Protein AF-A0A9P9KF34-F1 (afdb_monomer_lite)

pLDDT: mean 87.46, std 11.43, range [35.03, 97.81]

Secondary structure (DSSP, 8-state):
---------S---GGG-----SS-EEEEEETTEEEEE-TTTHHHHHHHHTTTHHHHHHHHGGG-S---SSPPEEE-SS-B--TTEEE--GGG--SSSTTTHHHHHHHHTTTTTTTEEESSGGGTHHHH--HHHHHHHHHH-HHHHHHHHHHHHHHTTTEEE-HHHHHHHHHHHHTT-HHHHHHHHTS-HHHHHH--SPPPPP----HHHHHHHHHHHHHHTTTT-SS----GGGGTT--HHHHHHHHHHHHSSSSPPPHHHHHHHHHHS-TTT---HHHHHHHHHHHHHTT-STTHHHHHHHHHH---HHHHHHHHHHHHHH-HHHHHHHHHHHTTTS-HHHHHHHHHHHHTT-

Foldseek 3Di:
DDDDDDDDPFDFDPVLDDDDDDQWDWDAQDVQEIEIDHPVCRVLVSLLRNVCVVVLVVVCVVLAPDDPPGDAYEYDDDADLRPNYGYHDPLCSQSPNLSCVSVSLSVNCVQQPGFENAPDPLQCCSNVPDPVLVVLCVQLDVVLSSVLRNVVSVVQGSHYDHPVRVLVSQCVSCVVPPSSNVVSVPDPSCCVSPNDDDDDDDDDDDPLLVLLLVVLVCQVCVVPDPPDDDALVSCPPPRPVSLLSNLVNQVPDPDQRALVSLVVCCVRNVLLPGSNLSSVLSSLLSNLSNLNPVSLVVLLVSCQPDQDCVRNVSSLLSCLVRPVPSSVVSLVVCVVVHDPVSNVVSVVSNVVSD

Radius of gyration: 23.24 Å; chains: 1; bounding box: 50×64×64 Å

Sequence (354 aa):
MTVYRFKQDIPISNYLFAVASGNLARARIAEGSYVYSTPKDIDACVAEFQPDIQAIIDTAEPMTSVQPGRSPEVISSRRNENPVFNFYSAIVVSGDRENISVVAHELAHTFSENLVTNASWVHFWLNEGYTFLCYLERPLEKDKWLRFVPFYFKKFSQSSVDSEGFEETVFEFFAQDAKATATLDSVDWNSWYHKPGLPPKPSFKSASYEECIELAAKWMNTESSSDFTPRAHDVEGWTAGQVITFLDKLSDASKSIPSKYSKMLGSIYGLARTKNFEILSRYLRLSMRSKDKDILPDVEVFLGQTGRMKFVRPLFEEPLALNQTFAHKTFLKYRNSCHLTCVRLIKGVMDKNK

Structure (mmCIF, N/CA/C/O backbone):
data_AF-A0A9P9KF34-F1
#
_entry.id   AF-A0A9P9KF34-F1
#
loop_
_atom_site.group_PDB
_atom_site.id
_atom_site.type_symbol
_atom_site.label_atom_id
_atom_site.label_alt_id
_atom_site.label_comp_id
_atom_site.label_asym_id
_atom_site.label_entity_id
_atom_site.label_seq_id
_atom_site.pdbx_PDB_ins_code
_atom_site.Cartn_x
_atom_site.Cartn_y
_atom_site.Cartn_z
_atom_site.occupancy
_atom_site.B_iso_or_equiv
_atom_site.auth_seq_id
_atom_site.auth_comp_id
_atom_site.auth_asym_id
_atom_site.auth_atom_id
_atom_site.pdbx_PDB_model_num
ATOM 1 N N . MET A 1 1 ? 7.585 -38.925 8.379 1.00 76.94 1 MET A N 1
ATOM 2 C CA . MET A 1 1 ? 8.112 -37.556 8.205 1.00 76.94 1 MET A CA 1
ATOM 3 C C . MET A 1 1 ? 7.873 -37.166 6.759 1.00 76.94 1 MET A C 1
ATOM 5 O O . MET A 1 1 ? 8.403 -37.830 5.878 1.00 76.94 1 MET A O 1
ATOM 9 N N . THR A 1 2 ? 7.004 -36.192 6.505 1.00 90.31 2 THR A N 1
ATOM 10 C CA . THR A 1 2 ? 6.731 -35.722 5.139 1.00 90.31 2 THR A CA 1
ATOM 11 C C . THR A 1 2 ? 7.851 -34.777 4.718 1.00 90.31 2 THR A C 1
ATOM 13 O O . THR A 1 2 ? 8.193 -33.868 5.471 1.00 90.31 2 THR A O 1
ATOM 16 N N . VAL A 1 3 ? 8.444 -35.006 3.548 1.00 94.56 3 VAL A N 1
ATOM 17 C CA . VAL A 1 3 ? 9.521 -34.171 3.000 1.00 94.56 3 VAL A CA 1
ATOM 18 C C . VAL A 1 3 ? 8.965 -33.386 1.819 1.00 94.56 3 VAL A C 1
ATOM 20 O O . VAL A 1 3 ? 8.515 -33.986 0.846 1.00 94.56 3 VAL A O 1
ATOM 23 N N . TYR A 1 4 ? 9.023 -32.058 1.898 1.00 92.62 4 TYR A N 1
ATOM 24 C CA . TYR A 1 4 ? 8.661 -31.156 0.805 1.00 92.62 4 TYR A CA 1
ATOM 25 C C . TYR A 1 4 ? 9.932 -30.672 0.104 1.00 92.62 4 TYR A C 1
ATOM 27 O O . TYR A 1 4 ? 10.917 -30.340 0.764 1.00 92.62 4 TYR A O 1
ATOM 35 N N . ARG A 1 5 ? 9.930 -30.669 -1.231 1.00 93.56 5 ARG A N 1
ATOM 36 C CA . ARG A 1 5 ? 11.067 -30.248 -2.060 1.00 93.56 5 ARG A CA 1
ATOM 37 C C . ARG A 1 5 ? 10.622 -29.104 -2.959 1.00 93.56 5 ARG A C 1
ATOM 39 O O . ARG A 1 5 ? 9.600 -29.220 -3.625 1.00 93.56 5 ARG A O 1
ATOM 46 N N . PHE A 1 6 ? 11.413 -28.040 -2.988 1.00 90.88 6 PHE A N 1
ATOM 47 C CA . PHE A 1 6 ? 11.161 -26.848 -3.791 1.00 90.88 6 PHE A CA 1
ATOM 48 C C . PHE A 1 6 ? 12.376 -26.564 -4.668 1.00 90.88 6 PHE A C 1
ATOM 50 O O . PHE A 1 6 ? 13.505 -26.892 -4.298 1.00 90.88 6 PHE A O 1
ATOM 57 N N . LYS A 1 7 ? 12.133 -25.964 -5.831 1.00 87.94 7 LYS A N 1
ATOM 58 C CA . LYS A 1 7 ? 13.159 -25.493 -6.758 1.00 87.94 7 LYS A CA 1
ATOM 59 C C . LYS A 1 7 ? 12.717 -24.130 -7.280 1.00 87.94 7 LYS A C 1
ATOM 61 O O . LYS A 1 7 ? 11.576 -23.999 -7.713 1.00 87.94 7 LYS A O 1
ATOM 66 N N . GLN A 1 8 ? 13.607 -23.150 -7.202 1.00 86.00 8 GLN A N 1
ATOM 67 C CA . GLN A 1 8 ? 13.449 -21.842 -7.826 1.00 86.00 8 GLN A CA 1
ATOM 68 C C . GLN A 1 8 ? 14.437 -21.788 -8.994 1.00 86.00 8 GLN A C 1
ATOM 70 O O . GLN A 1 8 ? 15.643 -21.880 -8.776 1.00 86.00 8 GLN A O 1
ATOM 75 N N . ASP A 1 9 ? 13.911 -21.751 -10.217 1.00 84.75 9 ASP A N 1
ATOM 76 C CA . ASP A 1 9 ? 14.702 -21.776 -11.453 1.00 84.75 9 ASP A CA 1
ATOM 77 C C . ASP A 1 9 ? 15.132 -20.371 -11.897 1.00 84.75 9 ASP A C 1
ATOM 79 O O . ASP A 1 9 ? 16.157 -20.229 -12.561 1.00 84.75 9 ASP A O 1
ATOM 83 N N . ILE A 1 10 ? 14.369 -19.339 -11.521 1.00 83.19 10 ILE A N 1
ATOM 84 C CA . ILE A 1 10 ? 14.701 -17.941 -11.803 1.00 83.19 10 ILE A CA 1
ATOM 85 C C . ILE A 1 10 ? 15.673 -17.454 -10.716 1.00 83.19 10 ILE A C 1
ATOM 87 O O . ILE A 1 10 ? 15.385 -17.648 -9.534 1.00 83.19 10 ILE A O 1
ATOM 91 N N . PRO A 1 11 ? 16.817 -16.836 -11.062 1.00 87.75 11 PRO A N 1
ATOM 92 C CA . PRO A 1 11 ? 17.719 -16.247 -10.078 1.00 87.75 11 PRO A CA 1
ATOM 93 C C . PRO A 1 11 ? 16.997 -15.212 -9.211 1.00 87.75 11 PRO A C 1
ATOM 95 O O . PRO A 1 11 ? 16.277 -14.365 -9.730 1.00 87.75 11 PRO A O 1
ATOM 98 N N . ILE A 1 12 ? 17.196 -15.279 -7.894 1.00 89.44 12 ILE A N 1
ATOM 99 C CA . ILE A 1 12 ? 16.590 -14.356 -6.929 1.00 89.44 12 ILE A CA 1
ATOM 100 C C . ILE A 1 12 ? 17.646 -13.849 -5.952 1.00 89.44 12 ILE A C 1
ATOM 102 O O . ILE A 1 12 ? 18.593 -14.564 -5.608 1.00 89.44 12 ILE A O 1
ATOM 106 N N . SER A 1 13 ? 17.452 -12.632 -5.456 1.00 89.75 13 SER A N 1
ATOM 107 C CA . SER A 1 13 ? 18.236 -12.106 -4.342 1.00 89.75 13 SER A CA 1
ATOM 108 C C . SER A 1 13 ? 17.937 -12.874 -3.049 1.00 89.75 13 SER A C 1
ATOM 110 O O . SER A 1 13 ? 16.821 -13.333 -2.813 1.00 89.75 13 SER A O 1
ATOM 112 N N . ASN A 1 14 ? 18.934 -13.023 -2.174 1.00 91.38 14 ASN A N 1
ATOM 113 C CA . ASN A 1 14 ? 18.824 -13.858 -0.970 1.00 91.38 14 ASN A CA 1
ATOM 114 C C . ASN A 1 14 ? 17.749 -13.390 0.029 1.00 91.38 14 ASN A C 1
ATOM 116 O O . ASN A 1 14 ? 17.209 -14.216 0.762 1.00 91.38 14 ASN A O 1
ATOM 120 N N . TYR A 1 15 ? 17.428 -12.095 0.068 1.00 89.94 15 TYR A N 1
ATOM 121 C CA . TYR A 1 15 ? 16.387 -11.554 0.946 1.00 89.94 15 TYR A CA 1
ATOM 122 C C . TYR A 1 15 ? 14.967 -11.977 0.526 1.00 89.94 15 TYR A C 1
ATOM 124 O O . TYR A 1 15 ? 14.056 -11.946 1.351 1.00 89.94 15 TYR A O 1
ATOM 132 N N . LEU A 1 16 ? 14.797 -12.445 -0.717 1.00 89.69 16 LEU A N 1
ATOM 133 C CA . LEU A 1 16 ? 13.547 -12.998 -1.240 1.00 89.69 16 LEU A CA 1
ATOM 134 C C . LEU A 1 16 ? 13.344 -14.473 -0.862 1.00 89.69 16 LEU A C 1
ATOM 136 O O . LEU A 1 16 ? 12.312 -15.058 -1.194 1.00 89.69 16 LEU A O 1
ATOM 140 N N . PHE A 1 17 ? 14.295 -15.101 -0.168 1.00 90.38 17 PHE A N 1
ATOM 141 C CA . PHE A 1 17 ? 14.097 -16.440 0.372 1.00 90.38 17 PHE A CA 1
ATOM 142 C C . PHE A 1 17 ? 13.114 -16.406 1.550 1.00 90.38 17 PHE A C 1
ATOM 144 O O . PHE A 1 17 ? 13.336 -15.713 2.543 1.00 90.38 17 PHE A O 1
ATOM 151 N N . ALA A 1 18 ? 12.064 -17.223 1.478 1.00 89.56 18 ALA A N 1
ATOM 152 C CA . ALA A 1 18 ? 11.104 -17.394 2.560 1.00 89.56 18 ALA A CA 1
ATOM 153 C C . ALA A 1 18 ? 10.708 -18.858 2.752 1.00 89.56 18 ALA A C 1
ATOM 155 O O . ALA A 1 18 ? 10.760 -19.680 1.837 1.00 89.56 18 ALA A O 1
ATOM 156 N N . VAL A 1 19 ? 10.284 -19.175 3.975 1.00 91.31 19 VAL A N 1
ATOM 157 C CA . VAL A 1 19 ? 9.728 -20.478 4.334 1.00 91.31 19 VAL A CA 1
ATOM 158 C C . VAL A 1 19 ? 8.630 -20.302 5.378 1.00 91.31 19 VAL A C 1
ATOM 160 O O . VAL A 1 19 ? 8.796 -19.585 6.364 1.00 91.31 19 VAL A O 1
ATOM 163 N N . ALA A 1 20 ? 7.511 -20.993 5.173 1.00 89.94 20 ALA A N 1
ATOM 164 C CA . ALA A 1 20 ? 6.435 -21.129 6.144 1.00 89.94 20 ALA A CA 1
ATOM 165 C C . ALA A 1 20 ? 6.129 -22.612 6.359 1.00 89.94 20 ALA A C 1
ATOM 167 O O . ALA A 1 20 ? 6.142 -23.407 5.422 1.00 89.94 20 ALA A O 1
ATOM 168 N N . SER A 1 21 ? 5.854 -22.988 7.605 1.00 91.94 21 SER A N 1
ATOM 169 C CA . SER A 1 21 ? 5.444 -24.343 7.965 1.00 91.94 21 SER A CA 1
ATOM 170 C C . SER A 1 21 ? 4.423 -24.281 9.091 1.00 91.94 21 SER A C 1
ATOM 172 O O . SER A 1 21 ? 4.578 -23.512 10.040 1.00 91.94 21 SER A O 1
ATOM 174 N N . GLY A 1 22 ? 3.363 -25.073 8.974 1.00 91.81 22 GLY A N 1
ATOM 175 C CA . GLY A 1 22 ? 2.256 -25.093 9.919 1.00 91.81 22 GLY A CA 1
ATOM 176 C C . GLY A 1 22 ? 1.084 -25.917 9.398 1.00 91.81 22 GLY A C 1
ATOM 177 O O . GLY A 1 22 ? 1.195 -26.614 8.391 1.00 91.81 22 GLY A O 1
ATOM 178 N N . ASN A 1 23 ? -0.053 -25.824 10.087 1.00 94.56 23 ASN A N 1
ATOM 179 C CA . ASN A 1 23 ? -1.310 -26.396 9.613 1.00 94.56 23 ASN A CA 1
ATOM 180 C C . ASN A 1 23 ? -1.916 -25.470 8.548 1.00 94.56 23 ASN A C 1
ATOM 182 O O . ASN A 1 23 ? -2.617 -24.518 8.892 1.00 94.56 23 ASN A O 1
ATOM 186 N N . LEU A 1 24 ? -1.579 -25.718 7.281 1.00 94.31 24 LEU A N 1
ATOM 187 C CA . LEU A 1 24 ? -1.983 -24.894 6.144 1.00 94.31 24 LEU A CA 1
ATOM 188 C C . LEU A 1 24 ? -2.951 -25.666 5.241 1.00 94.31 24 LEU A C 1
ATOM 190 O O . LEU A 1 24 ? -2.629 -26.750 4.755 1.00 94.31 24 LEU A O 1
ATOM 194 N N . ALA A 1 25 ? -4.122 -25.083 5.002 1.00 95.56 25 ALA A N 1
ATOM 195 C CA . ALA A 1 25 ? -5.036 -25.480 3.940 1.00 95.56 25 ALA A CA 1
ATOM 196 C C . ALA A 1 25 ? -4.704 -24.710 2.654 1.00 95.56 25 ALA A C 1
ATOM 198 O O . ALA A 1 25 ? -4.168 -23.604 2.719 1.00 95.56 25 ALA A O 1
ATOM 199 N N . ARG A 1 26 ? -5.045 -25.286 1.495 1.00 94.50 26 ARG A N 1
ATOM 200 C CA . ARG A 1 26 ? -4.874 -24.681 0.167 1.00 94.50 26 ARG A CA 1
ATOM 201 C C . ARG A 1 26 ? -6.220 -24.603 -0.545 1.00 94.50 26 ARG A C 1
ATOM 203 O O . ARG A 1 26 ? -6.916 -25.614 -0.618 1.00 94.50 26 ARG A O 1
ATOM 210 N N . ALA A 1 27 ? -6.529 -23.461 -1.147 1.00 95.62 27 ALA A N 1
ATOM 211 C CA . ALA A 1 27 ? -7.680 -23.279 -2.028 1.00 95.62 27 ALA A CA 1
ATOM 212 C C . ALA A 1 27 ? -7.270 -22.545 -3.310 1.00 95.62 27 ALA A C 1
ATOM 214 O O . ALA A 1 27 ? -6.297 -21.798 -3.319 1.00 95.62 27 ALA A O 1
ATOM 215 N N . ARG A 1 28 ? -7.976 -22.783 -4.416 1.00 93.31 28 ARG A N 1
ATOM 216 C CA . ARG A 1 28 ? -7.715 -22.111 -5.698 1.00 93.31 28 ARG A CA 1
ATOM 217 C C . ARG A 1 28 ? -8.447 -20.768 -5.734 1.00 93.31 28 ARG A C 1
ATOM 219 O O . ARG A 1 28 ? -9.614 -20.727 -5.364 1.00 93.31 28 ARG A O 1
ATOM 226 N N . ILE A 1 29 ? -7.779 -19.713 -6.201 1.00 93.31 29 ILE A N 1
ATOM 227 C CA . ILE A 1 29 ? -8.351 -18.355 -6.314 1.00 93.31 29 ILE A CA 1
ATOM 228 C C . ILE A 1 29 ? -8.362 -17.825 -7.753 1.00 93.31 29 ILE A C 1
ATOM 230 O O . ILE A 1 29 ? -9.162 -16.952 -8.055 1.00 93.31 29 ILE A O 1
ATOM 234 N N . ALA A 1 30 ? -7.530 -18.369 -8.646 1.00 89.38 30 ALA A N 1
ATOM 235 C CA . ALA A 1 30 ? -7.565 -18.095 -10.085 1.00 89.38 30 ALA A CA 1
ATOM 236 C C . ALA A 1 30 ? -6.890 -19.238 -10.874 1.00 89.38 30 ALA A C 1
ATOM 238 O O . ALA A 1 30 ? -6.480 -20.247 -10.286 1.00 89.38 30 ALA A O 1
ATOM 239 N N . GLU A 1 31 ? -6.783 -19.117 -12.201 1.00 83.75 31 GLU A N 1
ATOM 240 C CA . GLU A 1 31 ? -6.039 -20.082 -13.022 1.00 83.75 31 GLU A CA 1
ATOM 241 C C . GLU A 1 31 ? -4.553 -20.067 -12.635 1.00 83.75 31 GLU A C 1
ATOM 243 O O . GLU A 1 31 ? -3.894 -19.032 -12.654 1.00 83.75 31 GLU A O 1
ATOM 248 N N . GLY A 1 32 ? -4.025 -21.213 -12.198 1.00 80.44 32 GLY A N 1
ATOM 249 C CA . GLY A 1 32 ? -2.646 -21.309 -11.706 1.00 80.44 32 GLY A CA 1
ATOM 250 C C . GLY A 1 32 ? -2.352 -20.631 -10.357 1.00 80.44 32 GLY A C 1
ATOM 251 O O . GLY A 1 32 ? -1.241 -20.798 -9.867 1.00 80.44 32 GLY A O 1
ATOM 252 N N . SER A 1 33 ? -3.311 -19.945 -9.721 1.00 86.88 33 SER A N 1
ATOM 253 C CA . SER A 1 33 ? -3.107 -19.246 -8.439 1.00 86.88 33 SER A CA 1
ATOM 254 C C . SER A 1 33 ? -3.907 -19.853 -7.290 1.00 86.88 33 SER A C 1
ATOM 256 O O . SER A 1 33 ? -5.104 -20.148 -7.395 1.00 86.88 33 SER A O 1
ATOM 258 N N . TYR A 1 34 ? -3.242 -19.983 -6.144 1.00 91.81 34 TYR A N 1
ATOM 259 C CA . TYR A 1 34 ? -3.778 -20.600 -4.932 1.00 91.81 34 TYR A CA 1
ATOM 260 C C . TYR A 1 34 ? -3.583 -19.692 -3.726 1.00 91.81 34 TYR A C 1
ATOM 262 O O . TYR A 1 34 ? -2.596 -18.972 -3.665 1.00 91.81 34 TYR A O 1
ATOM 270 N N . VAL A 1 35 ? -4.485 -19.771 -2.749 1.00 93.56 35 VAL A N 1
ATOM 271 C CA . VAL A 1 35 ? -4.298 -19.200 -1.415 1.00 93.56 35 VAL A CA 1
ATOM 272 C C . VAL A 1 35 ? -4.021 -20.294 -0.388 1.00 93.56 35 VAL A C 1
ATOM 274 O O . VAL A 1 35 ? -4.639 -21.361 -0.418 1.00 93.56 35 VAL A O 1
ATOM 277 N N . TYR A 1 36 ? -3.107 -20.011 0.537 1.00 94.12 36 TYR A N 1
ATOM 278 C CA . TYR A 1 36 ? -2.774 -20.834 1.690 1.00 94.12 36 TYR A CA 1
ATOM 279 C C . TYR A 1 36 ? -3.055 -20.063 2.977 1.00 94.12 36 TYR A C 1
ATOM 281 O O . TYR A 1 36 ? -2.603 -18.931 3.153 1.00 94.12 36 TYR A O 1
ATOM 289 N N . SER A 1 37 ? -3.778 -20.687 3.900 1.00 94.56 37 SER A N 1
ATOM 290 C CA . SER A 1 37 ? -4.093 -20.117 5.214 1.00 94.56 37 SER A CA 1
ATOM 291 C C . SER A 1 37 ? -4.361 -21.229 6.226 1.00 94.56 37 SER A C 1
ATOM 293 O O . SER A 1 37 ? -4.275 -22.413 5.893 1.00 94.56 37 SER A O 1
ATOM 295 N N . THR A 1 38 ? -4.691 -20.882 7.470 1.00 94.31 38 THR A N 1
ATOM 296 C CA . THR A 1 38 ? -5.186 -21.890 8.415 1.00 94.31 38 THR A CA 1
ATOM 297 C C . THR A 1 38 ? -6.495 -22.495 7.883 1.00 94.31 38 THR A C 1
ATOM 299 O O . THR A 1 38 ? -7.261 -21.792 7.217 1.00 94.31 38 THR A O 1
ATOM 302 N N . PRO A 1 39 ? -6.818 -23.767 8.191 1.00 95.88 39 PRO A N 1
ATOM 303 C CA . PRO A 1 39 ? -8.080 -24.368 7.758 1.00 95.88 39 PRO A CA 1
ATOM 304 C C . PRO A 1 39 ? -9.328 -23.587 8.181 1.00 95.88 39 PRO A C 1
ATOM 306 O O . PRO A 1 39 ? -10.351 -23.675 7.518 1.00 95.88 39 PRO A O 1
ATOM 309 N N . LYS A 1 40 ? -9.251 -22.821 9.276 1.00 95.50 40 LYS A N 1
ATOM 310 C CA . LYS A 1 40 ? -10.364 -22.006 9.771 1.00 95.50 40 LYS A CA 1
ATOM 311 C C . LYS A 1 40 ? -10.600 -20.750 8.923 1.00 95.50 40 LYS A C 1
ATOM 313 O O . LYS A 1 40 ? -11.733 -20.292 8.838 1.00 95.50 40 LYS A O 1
ATOM 318 N N . ASP A 1 41 ? -9.546 -20.194 8.332 1.00 94.75 41 ASP A N 1
ATOM 319 C CA . ASP A 1 41 ? -9.590 -18.881 7.677 1.00 94.75 41 ASP A CA 1
ATOM 320 C C . ASP A 1 41 ? -9.615 -18.983 6.141 1.00 94.75 41 ASP A C 1
ATOM 322 O O . ASP A 1 41 ? -9.796 -17.975 5.460 1.00 94.75 41 ASP A O 1
ATOM 326 N N . ILE A 1 42 ? -9.442 -20.189 5.583 1.00 95.88 42 ILE A N 1
ATOM 327 C CA . ILE A 1 42 ? -9.291 -20.402 4.138 1.00 95.88 42 ILE A CA 1
ATOM 328 C C . ILE A 1 42 ? -10.495 -19.901 3.329 1.00 95.88 42 ILE A C 1
ATOM 330 O O . ILE A 1 42 ? -10.299 -19.251 2.306 1.00 95.88 42 ILE A O 1
ATOM 334 N N . ASP A 1 43 ? -11.719 -20.113 3.813 1.00 96.88 43 ASP A N 1
ATOM 335 C CA . ASP A 1 43 ? -12.937 -19.689 3.112 1.00 96.88 43 ASP A CA 1
ATOM 336 C C . ASP A 1 43 ? -13.065 -18.162 3.066 1.00 96.88 43 ASP A C 1
ATOM 338 O O . ASP A 1 43 ? -13.461 -17.597 2.047 1.00 96.88 43 ASP A O 1
ATOM 342 N N . ALA A 1 44 ? -12.669 -17.476 4.145 1.00 95.88 44 ALA A N 1
ATOM 343 C CA . ALA A 1 44 ? -12.641 -16.017 4.181 1.00 95.88 44 ALA A CA 1
ATOM 344 C C . ALA A 1 44 ? -11.598 -15.465 3.198 1.00 95.88 44 ALA A C 1
ATOM 346 O O . ALA A 1 44 ? -11.881 -14.515 2.476 1.00 95.88 44 ALA A O 1
ATOM 347 N N . CYS A 1 45 ? -10.421 -16.095 3.113 1.00 95.56 45 CYS A N 1
ATOM 348 C CA . CYS A 1 45 ? -9.408 -15.735 2.122 1.00 95.56 45 CYS A CA 1
ATOM 349 C C . CYS A 1 45 ? -9.908 -15.935 0.682 1.00 95.56 45 CYS A C 1
ATOM 351 O O . CYS A 1 45 ? -9.670 -15.084 -0.170 1.00 95.56 45 CYS A O 1
ATOM 353 N N . VAL A 1 46 ? -10.599 -17.043 0.398 1.00 95.94 46 VAL A N 1
ATOM 354 C CA . VAL A 1 46 ? -11.171 -17.301 -0.934 1.00 95.94 46 VAL A CA 1
ATOM 355 C C . VAL A 1 46 ? -12.194 -16.227 -1.293 1.00 95.94 46 VAL A C 1
ATOM 357 O O . VAL A 1 46 ? -12.094 -15.646 -2.371 1.00 95.94 46 VAL A O 1
ATOM 360 N N . ALA A 1 47 ? -13.121 -15.917 -0.384 1.00 96.25 47 ALA A N 1
ATOM 361 C CA . ALA A 1 47 ? -14.129 -14.880 -0.594 1.00 96.25 47 ALA A CA 1
ATOM 362 C C . ALA A 1 47 ? -13.518 -13.483 -0.817 1.00 96.25 47 ALA A C 1
ATOM 364 O O . ALA A 1 47 ? -14.067 -12.698 -1.587 1.00 96.25 47 ALA A O 1
ATOM 365 N N . GLU A 1 48 ? -12.386 -13.186 -0.171 1.00 95.81 48 GLU A N 1
ATOM 366 C CA . GLU A 1 48 ? -11.674 -11.917 -0.342 1.00 95.81 48 GLU A CA 1
ATOM 367 C C . GLU A 1 48 ? -10.985 -11.814 -1.706 1.00 95.81 48 GLU A C 1
ATOM 369 O O . GLU A 1 48 ? -11.065 -10.783 -2.365 1.00 95.81 48 GLU A O 1
ATOM 374 N N . PHE A 1 49 ? -10.273 -12.866 -2.119 1.00 94.38 49 PHE A N 1
ATOM 375 C CA . PHE A 1 49 ? -9.339 -12.784 -3.241 1.00 94.38 49 PHE A CA 1
ATOM 376 C C . PHE A 1 49 ? -9.952 -13.240 -4.566 1.00 94.38 49 PHE A C 1
ATOM 378 O O . PHE A 1 49 ? -9.792 -12.572 -5.585 1.00 94.38 49 PHE A O 1
ATOM 385 N N . GLN A 1 50 ? -10.666 -14.366 -4.579 1.00 94.00 50 GLN A N 1
ATOM 386 C CA . GLN A 1 50 ? -11.112 -15.018 -5.814 1.00 94.00 50 GLN A CA 1
ATOM 387 C C . GLN A 1 50 ? -11.829 -14.093 -6.822 1.00 94.00 50 GLN A C 1
ATOM 389 O O . GLN A 1 50 ? -11.590 -14.264 -8.018 1.00 94.00 50 GLN A O 1
ATOM 394 N N . PRO A 1 51 ? -12.668 -13.121 -6.409 1.00 95.25 51 PRO A N 1
ATOM 395 C CA . PRO A 1 51 ? -13.373 -12.273 -7.369 1.00 95.25 51 PRO A CA 1
ATOM 396 C C . PRO A 1 51 ? -12.471 -11.363 -8.217 1.00 95.25 51 PRO A C 1
ATOM 398 O O . PRO A 1 51 ? -12.845 -11.034 -9.339 1.00 95.25 51 PRO A O 1
ATOM 401 N N . ASP A 1 52 ? -11.309 -10.955 -7.696 1.00 92.88 52 ASP A N 1
ATOM 402 C CA . ASP A 1 52 ? -10.532 -9.839 -8.253 1.00 92.88 52 ASP A CA 1
ATOM 403 C C . ASP A 1 52 ? -9.127 -10.255 -8.739 1.00 92.88 52 ASP A C 1
ATOM 405 O O . ASP A 1 52 ? -8.543 -9.581 -9.588 1.00 92.88 52 ASP A O 1
ATOM 409 N N . ILE A 1 53 ? -8.582 -11.389 -8.270 1.00 89.75 53 ILE A N 1
ATOM 410 C CA . ILE A 1 53 ? -7.204 -11.822 -8.592 1.00 89.75 53 ILE A CA 1
ATOM 411 C C . ILE A 1 53 ? -6.953 -11.965 -10.091 1.00 89.75 53 ILE A C 1
ATOM 413 O O . ILE A 1 53 ? -5.912 -11.515 -10.563 1.00 89.75 53 ILE A O 1
ATOM 417 N N . GLN A 1 54 ? -7.874 -12.575 -10.842 1.00 88.31 54 GLN A N 1
ATOM 418 C CA . GLN A 1 54 ? -7.656 -12.778 -12.276 1.00 88.31 54 GLN A CA 1
ATOM 419 C C . GLN A 1 54 ? -7.540 -11.435 -13.008 1.00 88.31 54 GLN A C 1
ATOM 421 O O . GLN A 1 54 ? -6.596 -11.233 -13.758 1.00 88.31 54 GLN A O 1
ATOM 426 N N . ALA A 1 55 ? -8.423 -10.479 -12.704 1.00 90.56 55 ALA A N 1
ATOM 427 C CA . ALA A 1 55 ? -8.372 -9.144 -13.294 1.00 90.56 55 ALA A CA 1
ATOM 428 C C . ALA A 1 55 ? -7.072 -8.401 -12.944 1.00 90.56 55 ALA A C 1
ATOM 430 O O . ALA A 1 55 ? -6.523 -7.684 -13.780 1.00 90.56 55 ALA A O 1
ATOM 431 N N . ILE A 1 56 ? -6.557 -8.585 -11.725 1.00 89.00 56 ILE A N 1
ATOM 432 C CA . ILE A 1 56 ? -5.273 -8.013 -11.300 1.00 89.00 56 ILE A CA 1
ATOM 433 C C . ILE A 1 56 ? -4.114 -8.625 -12.106 1.00 89.00 56 ILE A C 1
ATOM 435 O O . ILE A 1 56 ? -3.247 -7.883 -12.569 1.00 89.00 56 ILE A O 1
ATOM 439 N N . ILE A 1 57 ? -4.117 -9.947 -12.319 1.00 83.69 57 ILE A N 1
ATOM 440 C CA . ILE A 1 57 ? -3.110 -10.648 -13.134 1.00 83.69 57 ILE A CA 1
ATOM 441 C C . ILE A 1 57 ? -3.159 -10.162 -14.586 1.00 83.69 57 ILE A C 1
ATOM 443 O O . ILE A 1 57 ? -2.142 -9.700 -15.105 1.00 83.69 57 ILE A O 1
ATOM 447 N N . ASP A 1 58 ? -4.342 -10.175 -15.199 1.00 84.88 58 ASP A N 1
ATOM 448 C CA . ASP A 1 58 ? -4.558 -9.770 -16.593 1.00 84.88 58 ASP A CA 1
ATOM 449 C C . ASP A 1 58 ? -4.181 -8.296 -16.830 1.00 84.88 58 ASP A C 1
ATOM 451 O O . ASP A 1 58 ? -3.788 -7.909 -17.927 1.00 84.88 58 ASP A O 1
ATOM 455 N N . THR A 1 59 ? -4.281 -7.450 -15.799 1.00 85.56 59 THR A N 1
ATOM 456 C CA . THR A 1 59 ? -3.873 -6.036 -15.873 1.00 85.56 59 THR A CA 1
ATOM 457 C C . THR A 1 59 ? -2.355 -5.867 -15.814 1.00 85.56 59 THR A C 1
ATOM 459 O O . THR A 1 59 ? -1.810 -4.948 -16.427 1.00 85.56 59 THR A O 1
ATOM 462 N N . ALA A 1 60 ? -1.660 -6.732 -15.075 1.00 79.38 60 ALA A N 1
ATOM 463 C CA . ALA A 1 60 ? -0.211 -6.667 -14.918 1.00 79.38 60 ALA A CA 1
ATOM 464 C C . ALA A 1 60 ? 0.539 -7.298 -16.105 1.00 79.38 60 ALA A C 1
ATOM 466 O O . ALA A 1 60 ? 1.629 -6.852 -16.459 1.00 79.38 60 ALA A O 1
ATOM 467 N N . GLU A 1 61 ? -0.051 -8.309 -16.746 1.00 73.25 61 GLU A N 1
ATOM 468 C CA . GLU A 1 61 ? 0.557 -9.092 -17.827 1.00 73.25 61 GLU A CA 1
ATOM 469 C C . GLU A 1 61 ? 1.042 -8.240 -19.025 1.00 73.25 61 GLU A C 1
ATOM 471 O O . GLU A 1 61 ? 2.202 -8.381 -19.413 1.00 73.25 61 GLU A O 1
ATOM 476 N N . PRO A 1 62 ? 0.270 -7.275 -19.571 1.00 70.31 62 PRO A N 1
ATOM 477 C CA . PRO A 1 62 ? 0.718 -6.453 -20.698 1.00 70.31 62 PRO A CA 1
ATOM 478 C C . PRO A 1 62 ? 1.837 -5.475 -20.333 1.00 70.31 62 PRO A C 1
ATOM 480 O O . PRO A 1 62 ? 2.521 -4.969 -21.224 1.00 70.31 62 PRO A O 1
ATOM 483 N N . MET A 1 63 ? 2.030 -5.185 -19.038 1.00 63.88 63 MET A N 1
ATOM 484 C CA . MET A 1 63 ? 3.075 -4.265 -18.584 1.00 63.88 63 MET A CA 1
ATOM 485 C C . MET A 1 63 ? 4.475 -4.858 -18.745 1.00 63.88 63 MET A C 1
ATOM 487 O O . MET A 1 63 ? 5.458 -4.120 -18.668 1.00 63.88 63 MET A O 1
ATOM 491 N N . THR A 1 64 ? 4.586 -6.162 -19.029 1.00 58.47 64 THR A N 1
ATOM 492 C CA . THR A 1 64 ? 5.867 -6.818 -19.279 1.00 58.47 64 THR A CA 1
ATOM 493 C C . THR A 1 64 ? 5.768 -7.828 -20.421 1.00 58.47 64 THR A C 1
ATOM 495 O O . THR A 1 64 ? 4.967 -8.751 -20.426 1.00 58.47 64 THR A O 1
ATOM 498 N N . SER A 1 65 ? 6.646 -7.714 -21.417 1.00 49.91 65 SER A N 1
ATOM 499 C CA . SER A 1 65 ? 6.769 -8.716 -22.488 1.00 49.91 65 SER A CA 1
ATOM 500 C C . SER A 1 65 ? 7.484 -10.004 -22.032 1.00 49.91 65 SER A C 1
ATOM 502 O O . SER A 1 65 ? 7.983 -10.758 -22.866 1.00 49.91 65 SER A O 1
ATOM 504 N N . VAL A 1 66 ? 7.627 -10.217 -20.720 1.00 48.09 66 VAL A N 1
ATOM 505 C CA . VAL A 1 66 ? 8.401 -11.297 -20.101 1.00 48.09 66 VAL A CA 1
ATOM 506 C C . VAL A 1 66 ? 7.491 -11.985 -19.095 1.00 48.09 66 VAL A C 1
ATOM 508 O O . VAL A 1 66 ? 7.238 -11.446 -18.029 1.00 48.09 66 VAL A O 1
ATOM 511 N N . GLN A 1 67 ? 7.005 -13.174 -19.440 1.00 50.50 67 GLN A N 1
ATOM 512 C CA . GLN A 1 67 ? 6.248 -14.025 -18.525 1.00 50.50 67 GLN A CA 1
ATOM 513 C C . GLN A 1 67 ? 7.221 -14.689 -17.542 1.00 50.50 67 GLN A C 1
ATOM 515 O O . GLN A 1 67 ? 8.013 -15.539 -17.966 1.00 50.50 67 GLN A O 1
ATOM 520 N N . PRO A 1 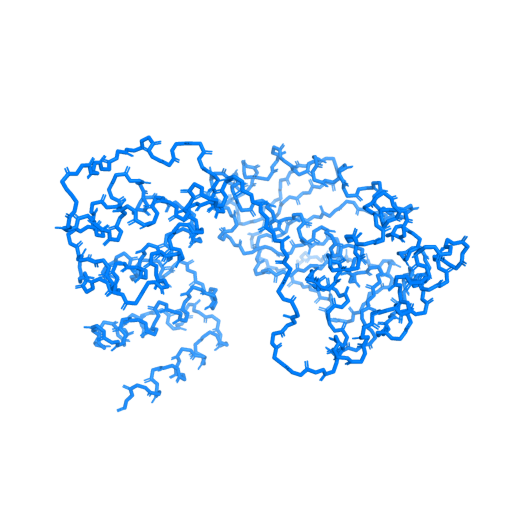68 ? 7.191 -14.369 -16.239 1.00 49.38 68 PRO A N 1
ATOM 521 C CA . PRO A 1 68 ? 7.810 -15.228 -15.245 1.00 49.38 68 PRO A CA 1
ATOM 522 C C . PRO A 1 68 ? 6.990 -16.523 -15.197 1.00 49.38 68 PRO A C 1
ATOM 524 O O . PRO A 1 68 ? 5.771 -16.496 -15.078 1.00 49.38 68 PRO A O 1
ATOM 527 N N . GLY A 1 69 ? 7.649 -17.671 -15.343 1.00 42.59 69 GLY A N 1
ATOM 528 C CA . GLY A 1 69 ? 7.024 -18.944 -15.723 1.00 42.59 69 GLY A CA 1
ATOM 529 C C . GLY A 1 69 ? 6.009 -19.592 -14.766 1.00 42.59 69 GLY A C 1
ATOM 530 O O . GLY A 1 69 ? 5.770 -20.787 -14.938 1.00 42.59 69 GLY A O 1
ATOM 531 N N . ARG A 1 70 ? 5.428 -18.886 -13.779 1.00 51.28 70 ARG A N 1
ATOM 532 C CA . ARG A 1 70 ? 4.301 -19.340 -12.933 1.00 51.28 70 ARG A CA 1
ATOM 533 C C . ARG A 1 70 ? 3.495 -18.169 -12.353 1.00 51.28 70 ARG A C 1
ATOM 535 O O . ARG A 1 70 ? 4.086 -17.198 -11.890 1.00 51.28 70 ARG A O 1
ATOM 542 N N . SER A 1 71 ? 2.169 -18.327 -12.285 1.00 47.84 71 SER A N 1
ATOM 543 C CA . SER A 1 71 ? 1.272 -17.437 -11.535 1.00 47.84 71 SER A CA 1
ATOM 544 C C . SER A 1 71 ? 1.610 -17.455 -10.035 1.00 47.84 71 SER A C 1
ATOM 546 O O . SER A 1 71 ? 1.965 -18.515 -9.509 1.00 47.84 71 SER A O 1
ATOM 548 N N . PRO A 1 72 ? 1.499 -16.323 -9.321 1.00 52.72 72 PRO A N 1
ATOM 549 C CA . PRO A 1 72 ? 1.813 -16.275 -7.901 1.00 52.72 72 PRO A CA 1
ATOM 550 C C . PRO A 1 72 ? 0.791 -17.055 -7.068 1.00 52.72 72 PRO A C 1
ATOM 552 O O . PRO A 1 72 ? -0.419 -17.027 -7.317 1.00 52.72 72 PRO A O 1
ATOM 555 N N . GLU A 1 73 ? 1.299 -17.733 -6.047 1.00 49.16 73 GLU A N 1
ATOM 556 C CA . GLU A 1 73 ? 0.556 -18.324 -4.943 1.00 49.16 73 GLU A CA 1
ATOM 557 C C . GLU A 1 73 ? 0.555 -17.334 -3.756 1.00 49.16 73 GLU A C 1
ATOM 559 O O . GLU A 1 73 ? 1.524 -16.628 -3.497 1.00 49.16 73 GLU A O 1
ATOM 564 N N . VAL A 1 74 ? -0.558 -17.238 -3.035 1.00 52.09 74 VAL A N 1
ATOM 565 C CA . VAL A 1 74 ? -0.810 -16.292 -1.937 1.00 52.09 74 VAL A CA 1
ATOM 566 C C . VAL A 1 74 ? -0.723 -17.057 -0.617 1.00 52.09 74 VAL A C 1
ATOM 568 O O . VAL A 1 74 ? -1.491 -17.985 -0.389 1.00 52.09 74 VAL A O 1
ATOM 571 N N . ILE A 1 75 ? 0.161 -16.678 0.300 1.00 48.31 75 ILE A N 1
ATOM 572 C CA . ILE A 1 75 ? 0.231 -17.229 1.661 1.00 48.31 75 ILE A CA 1
ATOM 573 C C . ILE A 1 75 ? -0.215 -16.161 2.664 1.00 48.31 75 ILE A C 1
ATOM 575 O O . ILE A 1 75 ? 0.365 -15.086 2.752 1.00 48.31 75 ILE A O 1
ATOM 579 N N . SER A 1 76 ? -1.203 -16.462 3.507 1.00 35.03 76 SER A N 1
ATOM 580 C CA . SER A 1 76 ? -1.591 -15.606 4.636 1.00 35.03 76 SER A CA 1
ATOM 581 C C . SER A 1 76 ? -0.579 -15.715 5.790 1.00 35.03 76 SER A C 1
ATOM 583 O O . SER A 1 76 ? -0.771 -16.450 6.760 1.00 35.03 76 SER A O 1
ATOM 585 N N . SER A 1 77 ? 0.520 -14.971 5.709 1.00 36.59 77 SER A N 1
ATOM 586 C CA . SER A 1 77 ? 1.346 -14.553 6.851 1.00 36.59 77 SER A CA 1
ATOM 587 C C . SER A 1 77 ? 2.098 -13.260 6.484 1.00 36.59 77 SER A C 1
ATOM 589 O O . SER A 1 77 ? 2.128 -12.922 5.323 1.00 36.59 77 SER A O 1
ATOM 591 N N . ARG A 1 78 ? 2.603 -12.468 7.447 1.00 38.28 78 ARG A N 1
ATOM 592 C CA . ARG A 1 78 ? 3.324 -11.163 7.277 1.00 38.28 78 ARG A CA 1
ATOM 593 C C . ARG A 1 78 ? 3.664 -10.700 5.834 1.00 38.28 78 ARG A C 1
ATOM 595 O O . ARG A 1 78 ? 4.403 -11.396 5.172 1.00 38.28 78 ARG A O 1
ATOM 602 N N . ARG A 1 79 ? 3.284 -9.469 5.448 1.00 43.44 79 ARG A N 1
ATOM 603 C CA . ARG A 1 79 ? 3.577 -8.850 4.129 1.00 43.44 79 ARG A CA 1
ATOM 604 C C . ARG A 1 79 ? 5.025 -9.074 3.640 1.00 43.44 79 ARG A C 1
ATOM 606 O O . ARG A 1 79 ? 5.919 -8.599 4.343 1.00 43.44 79 ARG A O 1
ATOM 613 N N . ASN A 1 80 ? 5.208 -9.763 2.507 1.00 52.12 80 ASN A N 1
ATOM 614 C CA . ASN A 1 80 ? 6.484 -9.946 1.798 1.00 52.12 80 ASN A CA 1
ATOM 615 C C . ASN A 1 80 ? 6.250 -10.474 0.360 1.00 52.12 80 ASN A C 1
ATOM 617 O O . ASN A 1 80 ? 5.468 -11.403 0.157 1.00 52.12 80 ASN A O 1
ATOM 621 N N . GLU A 1 81 ? 6.972 -9.944 -0.613 1.00 58.09 81 GLU A N 1
ATOM 622 C CA . GLU A 1 81 ? 6.803 -10.116 -2.064 1.00 58.09 81 GLU A CA 1
ATOM 623 C C . GLU A 1 81 ? 7.526 -11.341 -2.664 1.00 58.09 81 GLU A C 1
ATOM 625 O O . GLU A 1 81 ? 8.003 -11.330 -3.804 1.00 58.09 81 GLU A O 1
ATOM 630 N N . ASN A 1 82 ? 7.655 -12.420 -1.881 1.00 71.44 82 ASN A N 1
ATOM 631 C CA . ASN A 1 82 ? 8.514 -13.543 -2.249 1.00 71.44 82 ASN A CA 1
ATOM 632 C C . ASN A 1 82 ? 8.079 -14.203 -3.579 1.00 71.44 82 ASN A C 1
ATOM 634 O O . ASN A 1 82 ? 6.910 -14.558 -3.748 1.00 71.44 82 ASN A O 1
ATOM 638 N N . PRO A 1 83 ? 9.022 -14.475 -4.501 1.00 73.44 83 PRO A N 1
ATOM 639 C CA . PRO A 1 83 ? 8.741 -15.127 -5.773 1.00 73.44 83 PRO A CA 1
ATOM 640 C C . PRO A 1 83 ? 7.934 -16.411 -5.596 1.00 73.44 83 PRO A C 1
ATOM 642 O O . PRO A 1 83 ? 8.266 -17.249 -4.755 1.00 73.44 83 PRO A O 1
ATOM 645 N N . VAL A 1 84 ? 6.905 -16.591 -6.428 1.00 73.81 84 VAL A N 1
ATOM 646 C CA . VAL A 1 84 ? 5.952 -17.718 -6.391 1.00 73.81 84 VAL A CA 1
ATOM 647 C C . VAL A 1 84 ? 5.026 -17.716 -5.171 1.00 73.81 84 VAL A C 1
ATOM 649 O O . VAL A 1 84 ? 3.909 -18.189 -5.307 1.00 73.81 84 VAL A O 1
ATOM 652 N N . PHE A 1 85 ? 5.421 -17.172 -4.019 1.00 81.69 85 PHE A N 1
ATOM 653 C CA . PHE A 1 85 ? 4.626 -17.177 -2.792 1.00 81.69 85 PHE A CA 1
ATOM 654 C C . PHE A 1 85 ? 4.574 -15.791 -2.154 1.00 81.69 85 PHE A C 1
ATOM 656 O O . PHE A 1 85 ? 5.413 -15.483 -1.321 1.00 81.69 85 PHE A O 1
ATOM 663 N N . ASN A 1 86 ? 3.560 -14.984 -2.448 1.00 83.81 86 ASN A N 1
ATOM 664 C CA . ASN A 1 86 ? 3.396 -13.690 -1.788 1.00 83.81 86 ASN A CA 1
ATOM 665 C C . ASN A 1 86 ? 2.822 -13.878 -0.383 1.00 83.81 86 ASN A C 1
ATOM 667 O O . ASN A 1 86 ? 1.783 -14.514 -0.199 1.00 83.81 86 ASN A O 1
ATOM 671 N N . PHE A 1 87 ? 3.478 -13.308 0.617 1.00 86.75 87 PHE A N 1
ATOM 672 C CA . PHE A 1 87 ? 3.060 -13.369 2.006 1.00 86.75 87 PHE A CA 1
ATOM 673 C C . PHE A 1 87 ? 2.186 -12.148 2.323 1.00 86.75 87 PHE A C 1
ATOM 675 O O . PHE A 1 87 ? 2.603 -11.015 2.112 1.00 86.75 87 PHE A O 1
ATOM 682 N N . TYR A 1 88 ? 0.976 -12.350 2.849 1.00 86.00 88 TYR A N 1
ATOM 683 C CA . TYR A 1 88 ? 0.058 -11.286 3.268 1.00 86.00 88 TYR A CA 1
ATOM 684 C C . TYR A 1 88 ? -0.301 -11.348 4.749 1.00 86.00 88 TYR A C 1
ATOM 686 O O . TYR A 1 88 ? -0.620 -12.391 5.320 1.00 86.00 88 TYR A O 1
ATOM 694 N N . SER A 1 89 ? -0.350 -10.186 5.398 1.00 84.75 89 SER A N 1
ATOM 695 C CA . SER A 1 89 ? -0.913 -10.110 6.745 1.00 84.75 89 SER A CA 1
ATOM 696 C C . SER A 1 89 ? -2.416 -10.418 6.716 1.00 84.75 89 SER A C 1
ATOM 698 O O . SER A 1 89 ? -3.126 -9.885 5.872 1.00 84.75 89 SER A O 1
ATOM 700 N N . ALA A 1 90 ? -2.909 -11.191 7.690 1.00 86.19 90 ALA A N 1
ATOM 701 C CA . ALA A 1 90 ? -4.325 -11.571 7.793 1.00 86.19 90 ALA A CA 1
ATOM 702 C C . ALA A 1 90 ? -5.310 -10.381 7.773 1.00 86.19 90 ALA A C 1
ATOM 704 O O . ALA A 1 90 ? -6.443 -10.528 7.344 1.00 86.19 90 ALA A O 1
ATOM 705 N N . ILE A 1 91 ? -4.864 -9.187 8.173 1.00 87.56 91 ILE A N 1
ATOM 706 C CA . ILE A 1 91 ? -5.638 -7.933 8.112 1.00 87.56 91 ILE A CA 1
ATOM 707 C C . ILE A 1 91 ? -6.036 -7.495 6.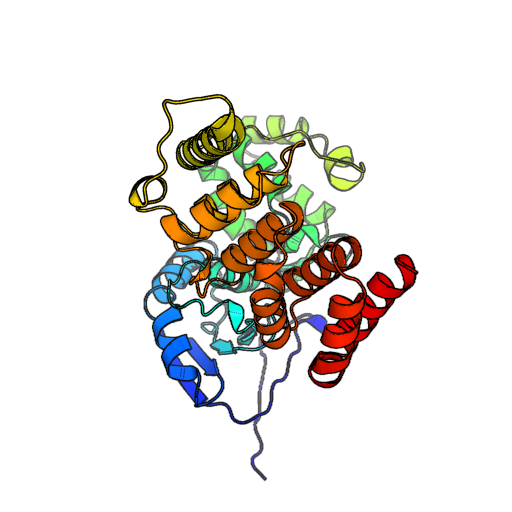693 1.00 87.56 91 ILE A C 1
ATOM 709 O O . ILE A 1 91 ? -6.828 -6.569 6.566 1.00 87.56 91 ILE A O 1
ATOM 713 N N . VAL A 1 92 ? -5.423 -8.068 5.647 1.00 90.06 92 VAL A N 1
ATOM 714 C CA . VAL A 1 92 ? -5.817 -7.810 4.253 1.00 90.06 92 VAL A CA 1
ATOM 715 C C . VAL A 1 92 ? -7.206 -8.395 3.991 1.00 90.06 92 VAL A C 1
ATOM 717 O O . VAL A 1 92 ? -7.944 -7.840 3.193 1.00 90.06 92 VAL A O 1
ATOM 720 N N . VAL A 1 93 ? -7.584 -9.461 4.705 1.00 92.94 93 VAL A N 1
ATOM 721 C CA . VAL A 1 93 ? -8.922 -10.055 4.649 1.00 92.94 93 VAL A CA 1
ATOM 722 C C . VAL A 1 93 ? -9.859 -9.247 5.546 1.00 92.94 93 VAL A C 1
ATOM 724 O O . VAL A 1 93 ? -9.981 -9.517 6.744 1.00 92.94 93 VAL A O 1
ATOM 727 N N . SER A 1 94 ? -10.487 -8.214 4.983 1.00 92.81 94 SER A N 1
ATOM 728 C CA . SER A 1 94 ? -11.444 -7.352 5.691 1.00 92.81 94 SER A CA 1
ATOM 729 C C . SER A 1 94 ? -12.905 -7.756 5.473 1.00 92.81 94 SER A C 1
ATOM 731 O O . SER A 1 94 ? -13.775 -7.331 6.234 1.00 92.81 94 SER A O 1
ATOM 733 N N . GLY A 1 95 ? -13.190 -8.621 4.501 1.00 93.38 95 GLY A N 1
ATOM 734 C CA . GLY A 1 95 ? -14.529 -9.066 4.112 1.00 93.38 95 GLY A CA 1
ATOM 735 C C . GLY A 1 95 ? -15.267 -8.086 3.199 1.00 93.38 95 GLY A C 1
ATOM 736 O O . GLY A 1 95 ? -16.409 -8.351 2.831 1.00 93.38 95 GLY A O 1
ATOM 737 N N . ASP A 1 96 ? -14.639 -6.960 2.861 1.00 93.12 96 ASP A N 1
ATOM 738 C CA . ASP A 1 96 ? -15.166 -5.910 1.986 1.00 93.12 96 ASP A CA 1
ATOM 739 C C . ASP A 1 96 ? -14.376 -5.781 0.673 1.00 93.12 96 ASP A C 1
ATOM 741 O O . ASP A 1 96 ? -14.840 -5.094 -0.231 1.00 93.12 96 ASP A O 1
ATOM 745 N N . ARG A 1 97 ? -13.235 -6.480 0.537 1.00 93.00 97 ARG A N 1
ATOM 746 C CA . ARG A 1 97 ? -12.328 -6.449 -0.627 1.00 93.00 97 ARG A CA 1
ATOM 747 C C . ARG A 1 97 ? -11.661 -5.098 -0.879 1.00 93.00 97 ARG A C 1
ATOM 749 O O . ARG A 1 97 ? -10.971 -4.912 -1.876 1.00 93.00 97 ARG A O 1
ATOM 756 N N . GLU A 1 98 ? -11.748 -4.174 0.071 1.00 92.81 98 GLU A N 1
ATOM 757 C CA . GLU A 1 98 ? -11.200 -2.821 -0.070 1.00 92.81 98 GLU A CA 1
ATOM 758 C C . GLU A 1 98 ? -9.678 -2.748 0.158 1.00 92.81 98 GLU A C 1
ATOM 760 O O . GLU A 1 98 ? -9.037 -1.739 -0.135 1.00 92.81 98 GLU A O 1
ATOM 765 N N . ASN A 1 99 ? -9.065 -3.826 0.659 1.00 91.62 99 ASN A N 1
ATOM 766 C CA . ASN A 1 99 ? -7.614 -3.928 0.849 1.00 91.62 99 ASN A CA 1
ATOM 767 C C . ASN A 1 99 ? -6.903 -4.685 -0.289 1.00 91.62 99 ASN A C 1
ATOM 769 O O . ASN A 1 99 ? -5.698 -4.939 -0.201 1.00 91.62 99 ASN A O 1
ATOM 773 N N . ILE A 1 100 ? -7.615 -5.028 -1.370 1.00 88.88 100 ILE A N 1
ATOM 774 C CA . ILE A 1 100 ? -7.080 -5.834 -2.477 1.00 88.88 100 ILE A CA 1
ATOM 775 C C . ILE A 1 100 ? -5.946 -5.137 -3.246 1.00 88.88 100 ILE A C 1
ATOM 777 O O . ILE A 1 100 ? -5.100 -5.798 -3.843 1.00 88.88 100 ILE A O 1
ATOM 781 N N . SER A 1 101 ? -5.845 -3.807 -3.168 1.00 88.69 101 SER A N 1
ATOM 782 C CA . SER A 1 101 ? -4.730 -3.046 -3.756 1.00 88.69 101 SER A CA 1
ATOM 783 C C . SER A 1 101 ? -3.360 -3.471 -3.213 1.00 88.69 101 SER A C 1
ATOM 785 O O . SER A 1 101 ? -2.363 -3.379 -3.926 1.00 88.69 101 SER A O 1
ATOM 787 N N . VAL A 1 102 ? -3.303 -4.009 -1.987 1.00 88.88 102 VAL A N 1
ATOM 788 C CA . VAL A 1 102 ? -2.080 -4.608 -1.433 1.00 88.88 102 VAL A CA 1
ATOM 789 C C . VAL A 1 102 ? -1.647 -5.809 -2.270 1.00 88.88 102 VAL A C 1
ATOM 791 O O . VAL A 1 102 ? -0.460 -5.982 -2.508 1.00 88.88 102 VAL A O 1
ATOM 794 N N . VAL A 1 103 ? -2.589 -6.612 -2.769 1.00 87.75 103 VAL A N 1
ATOM 795 C CA . VAL A 1 103 ? -2.287 -7.753 -3.641 1.00 87.75 103 VAL A CA 1
ATOM 796 C C . VAL A 1 103 ? -1.703 -7.298 -4.969 1.00 87.75 103 VAL A C 1
ATOM 798 O O . VAL A 1 103 ? -0.700 -7.861 -5.399 1.00 87.75 103 VAL A O 1
ATOM 801 N N . ALA A 1 104 ? -2.273 -6.253 -5.572 1.00 88.12 104 ALA A N 1
ATOM 802 C CA . ALA A 1 104 ? -1.739 -5.670 -6.800 1.00 88.12 104 ALA A CA 1
ATOM 803 C C . ALA A 1 104 ? -0.302 -5.153 -6.616 1.00 88.12 104 ALA A C 1
ATOM 805 O O . ALA A 1 104 ? 0.533 -5.344 -7.496 1.00 88.12 104 ALA A O 1
ATOM 806 N N . HIS A 1 105 ? 0.008 -4.559 -5.461 1.00 89.81 105 HIS A N 1
ATOM 807 C CA . HIS A 1 105 ? 1.369 -4.132 -5.141 1.00 89.81 105 HIS A CA 1
ATOM 808 C C . HIS A 1 105 ? 2.349 -5.311 -5.054 1.00 89.81 105 HIS A C 1
ATOM 810 O O . HIS A 1 105 ? 3.370 -5.290 -5.731 1.00 89.81 105 HIS A O 1
ATOM 816 N N . GLU A 1 106 ? 2.043 -6.364 -4.285 1.00 87.12 106 GLU A N 1
ATOM 817 C CA . GLU A 1 106 ? 2.955 -7.522 -4.218 1.00 87.12 106 GLU A CA 1
ATOM 818 C C . GLU A 1 106 ? 3.063 -8.245 -5.569 1.00 87.12 106 GLU A C 1
ATOM 820 O O . GLU A 1 106 ? 4.093 -8.832 -5.885 1.00 87.12 106 GLU A O 1
ATOM 825 N N . LEU A 1 107 ? 2.009 -8.212 -6.395 1.00 84.38 107 LEU A N 1
ATOM 826 C CA . LEU A 1 107 ? 2.090 -8.736 -7.755 1.00 84.38 107 LEU A CA 1
ATOM 827 C C . LEU A 1 107 ? 3.072 -7.916 -8.601 1.00 84.38 107 LEU A C 1
ATOM 829 O O . LEU A 1 107 ? 3.860 -8.510 -9.334 1.00 84.38 107 LEU A O 1
ATOM 833 N N . ALA A 1 108 ? 3.061 -6.585 -8.486 1.00 86.25 108 ALA A N 1
ATOM 834 C CA . ALA A 1 108 ? 3.967 -5.710 -9.228 1.00 86.25 108 ALA A CA 1
ATOM 835 C C . ALA A 1 108 ? 5.449 -6.001 -8.927 1.00 86.25 108 ALA A C 1
ATOM 837 O O . ALA A 1 108 ? 6.269 -5.976 -9.846 1.00 86.25 108 ALA A O 1
ATOM 838 N N . HIS A 1 109 ? 5.779 -6.396 -7.692 1.00 88.69 109 HIS A N 1
ATOM 839 C CA . HIS A 1 109 ? 7.130 -6.827 -7.308 1.00 88.69 109 HIS A CA 1
ATOM 840 C C . HIS A 1 109 ? 7.626 -8.081 -8.029 1.00 88.69 109 HIS A C 1
ATOM 842 O O . HIS A 1 109 ? 8.832 -8.311 -8.098 1.00 88.69 109 HIS A O 1
ATOM 848 N N . THR A 1 110 ? 6.740 -8.849 -8.673 1.00 82.94 110 THR A N 1
ATOM 849 C CA . THR A 1 110 ? 7.153 -9.877 -9.644 1.00 82.94 110 THR A CA 1
ATOM 850 C C . THR A 1 110 ? 8.068 -9.293 -10.726 1.00 82.94 110 THR A C 1
ATOM 852 O O . THR A 1 110 ? 8.940 -9.992 -11.238 1.00 82.94 110 THR A O 1
ATOM 855 N N . PHE A 1 111 ? 7.917 -8.002 -11.027 1.00 83.38 111 PHE A N 1
ATOM 856 C CA . PHE A 1 111 ? 8.728 -7.262 -11.984 1.00 83.38 111 PHE A CA 1
ATOM 857 C C . PHE A 1 111 ? 9.703 -6.317 -11.280 1.00 83.38 111 PHE A C 1
ATOM 859 O O . PHE A 1 111 ? 10.919 -6.484 -11.399 1.00 83.38 111 PHE A O 1
ATOM 866 N N . SER A 1 112 ? 9.177 -5.353 -10.520 1.00 86.88 112 SER A N 1
ATOM 867 C CA . SER A 1 112 ? 9.938 -4.312 -9.821 1.00 86.88 112 SER A CA 1
ATOM 868 C C . SER A 1 112 ? 10.479 -4.808 -8.487 1.00 86.88 112 SER A C 1
ATOM 870 O O . SER A 1 112 ? 10.054 -4.310 -7.451 1.00 86.88 112 SER A O 1
ATOM 872 N N . GLU A 1 113 ? 11.332 -5.835 -8.534 1.00 86.62 113 GLU A N 1
ATOM 873 C CA . GLU A 1 113 ? 12.150 -6.376 -7.434 1.00 86.62 113 GLU A CA 1
ATOM 874 C C . GLU A 1 113 ? 12.643 -7.780 -7.793 1.00 86.62 113 GLU A C 1
ATOM 876 O O . GLU A 1 113 ? 13.847 -8.026 -7.879 1.00 86.62 113 GLU A O 1
ATOM 881 N N . ASN A 1 114 ? 11.703 -8.691 -8.062 1.00 85.75 114 ASN A N 1
ATOM 882 C CA . ASN A 1 114 ? 11.989 -10.103 -8.311 1.00 85.75 114 ASN A CA 1
ATOM 883 C C . ASN A 1 114 ? 12.676 -10.320 -9.664 1.00 85.75 114 ASN A C 1
ATOM 885 O O . ASN A 1 114 ? 13.564 -11.165 -9.769 1.00 85.75 114 ASN A O 1
ATOM 889 N N . LEU A 1 115 ? 12.263 -9.574 -10.696 1.00 85.75 115 LEU A N 1
ATOM 890 C CA . LEU A 1 115 ? 12.864 -9.643 -12.030 1.00 85.75 115 LEU A CA 1
ATOM 891 C C . LEU A 1 115 ? 13.973 -8.604 -12.214 1.00 85.75 115 LEU A C 1
ATOM 893 O O . LEU A 1 115 ? 15.001 -8.915 -12.810 1.00 85.75 115 LEU A O 1
ATOM 897 N N . VAL A 1 116 ? 13.754 -7.385 -11.723 1.00 91.06 116 VAL A N 1
ATOM 898 C CA . VAL A 1 116 ? 14.727 -6.290 -11.731 1.00 91.06 116 VAL A CA 1
ATOM 899 C C . VAL A 1 116 ? 14.899 -5.802 -10.305 1.00 91.06 116 VAL A C 1
ATOM 901 O O . VAL A 1 116 ? 13.975 -5.229 -9.735 1.00 91.06 116 VAL A O 1
ATOM 904 N N . THR A 1 117 ? 16.074 -6.038 -9.730 1.00 93.81 117 THR A N 1
ATOM 905 C CA . THR A 1 117 ? 16.350 -5.716 -8.325 1.00 93.81 117 THR A CA 1
ATOM 906 C C . THR A 1 117 ? 17.189 -4.445 -8.205 1.00 93.81 117 THR A C 1
ATOM 908 O O . THR A 1 117 ? 18.085 -4.202 -9.006 1.00 93.81 117 THR A O 1
ATOM 911 N N . ASN A 1 118 ? 16.993 -3.642 -7.167 1.00 96.25 118 ASN A N 1
ATOM 912 C CA . ASN A 1 118 ? 17.957 -2.610 -6.794 1.00 96.25 118 ASN A CA 1
ATOM 913 C C . ASN A 1 118 ? 19.355 -3.205 -6.500 1.00 96.25 118 ASN A C 1
ATOM 915 O O . ASN A 1 118 ? 19.498 -4.149 -5.727 1.00 96.25 118 ASN A O 1
ATOM 919 N N . ALA A 1 119 ? 20.414 -2.611 -7.056 1.00 96.12 119 ALA A N 1
ATOM 920 C CA . ALA A 1 119 ? 21.799 -3.073 -6.871 1.00 96.12 119 ALA A CA 1
ATOM 921 C C . ALA A 1 119 ? 22.277 -3.018 -5.410 1.00 96.12 119 ALA A C 1
ATOM 923 O O . ALA A 1 119 ? 23.144 -3.785 -4.991 1.00 96.12 119 ALA A O 1
ATOM 924 N N . SER A 1 120 ? 21.710 -2.110 -4.614 1.00 96.00 120 SER A N 1
ATOM 925 C CA . SER A 1 120 ? 21.900 -2.068 -3.167 1.00 96.00 120 SER A CA 1
ATOM 926 C C . SER A 1 120 ? 20.749 -1.331 -2.478 1.00 96.00 120 SER A C 1
ATOM 928 O O . SER A 1 120 ? 19.933 -0.664 -3.120 1.00 96.00 120 SER A O 1
ATOM 930 N N . TRP A 1 121 ? 20.692 -1.404 -1.146 1.00 95.94 121 TRP A N 1
ATOM 931 C CA . TRP A 1 121 ? 19.633 -0.782 -0.342 1.00 95.94 121 TRP A CA 1
ATOM 932 C C . TRP A 1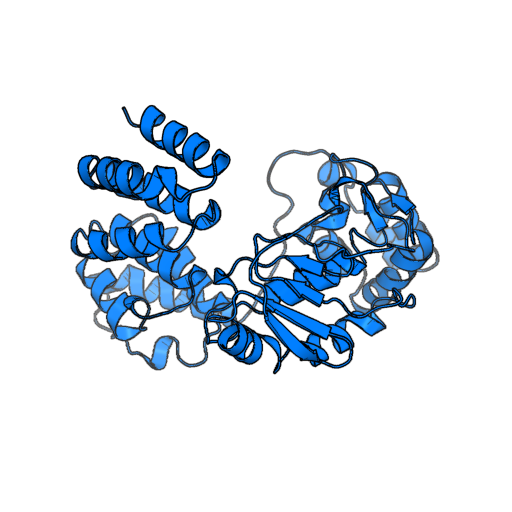 121 ? 19.548 0.745 -0.463 1.00 95.94 121 TRP A C 1
ATOM 934 O O . TRP A 1 121 ? 18.504 1.310 -0.150 1.00 95.94 121 TRP A O 1
ATOM 944 N N . VAL A 1 122 ? 20.596 1.430 -0.939 1.00 95.06 122 VAL A N 1
ATOM 945 C CA . VAL A 1 122 ? 20.523 2.886 -1.171 1.00 95.06 122 VAL A CA 1
ATOM 946 C C . VAL A 1 122 ? 19.641 3.230 -2.380 1.00 95.06 122 VAL A C 1
ATOM 948 O O . VAL A 1 122 ? 19.096 4.326 -2.442 1.00 95.06 122 VAL A O 1
ATOM 951 N N . HIS A 1 123 ? 19.432 2.273 -3.292 1.00 95.56 123 HIS A N 1
ATOM 952 C CA . HIS A 1 123 ? 18.570 2.405 -4.471 1.00 95.56 123 HIS A CA 1
ATOM 953 C C . HIS A 1 123 ? 17.199 1.739 -4.281 1.00 95.56 123 HIS A C 1
ATOM 955 O O . HIS A 1 123 ? 16.521 1.436 -5.254 1.00 95.56 123 HIS A O 1
ATOM 961 N N . PHE A 1 124 ? 16.765 1.506 -3.036 1.00 95.31 124 PHE A N 1
ATOM 962 C CA . PHE A 1 124 ? 15.490 0.839 -2.725 1.00 95.31 124 PHE A CA 1
ATOM 963 C C . PHE A 1 124 ? 14.259 1.524 -3.348 1.00 95.31 124 PHE A C 1
ATOM 965 O O . PHE A 1 124 ? 13.233 0.892 -3.583 1.00 95.31 124 PHE A O 1
ATOM 972 N N . TRP A 1 125 ? 14.371 2.813 -3.679 1.00 94.50 125 TRP A N 1
ATOM 973 C CA . TRP A 1 125 ? 13.335 3.543 -4.406 1.00 94.50 125 TRP A CA 1
ATOM 974 C C . TRP A 1 125 ? 13.028 2.947 -5.792 1.00 94.50 125 TRP A C 1
ATOM 976 O O . TRP A 1 125 ? 11.932 3.166 -6.286 1.00 94.50 125 TRP A O 1
ATOM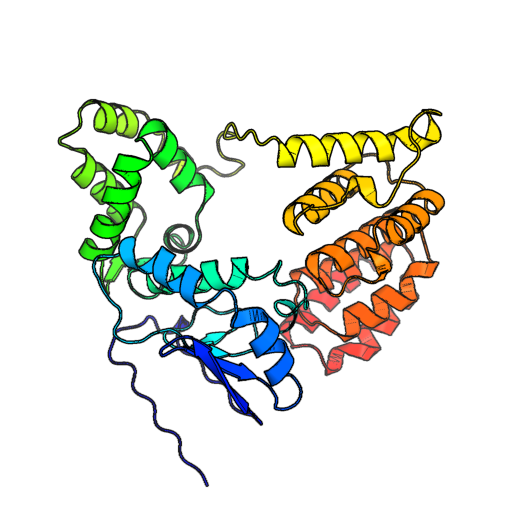 986 N N . LEU A 1 126 ? 13.941 2.192 -6.411 1.00 94.12 126 LEU A N 1
ATOM 987 C CA . LEU A 1 126 ? 13.682 1.523 -7.691 1.00 94.12 126 LEU A CA 1
ATOM 988 C C . LEU A 1 126 ? 12.636 0.405 -7.565 1.00 94.12 126 LEU A C 1
ATOM 990 O O . LEU A 1 126 ? 11.908 0.150 -8.520 1.00 94.12 126 LEU A O 1
ATOM 994 N N . ASN A 1 127 ? 12.523 -0.216 -6.388 1.00 91.94 127 ASN A N 1
ATOM 995 C CA . ASN A 1 127 ? 11.543 -1.274 -6.132 1.00 91.94 127 ASN A CA 1
ATOM 996 C C . ASN A 1 127 ? 10.197 -0.689 -5.658 1.00 91.94 127 ASN A C 1
ATOM 998 O O . ASN A 1 127 ? 9.141 -1.195 -6.017 1.00 91.94 127 ASN A O 1
ATOM 1002 N N . GLU A 1 128 ? 10.225 0.388 -4.864 1.00 91.38 128 GLU A N 1
ATOM 1003 C CA . GLU A 1 128 ? 9.059 0.878 -4.095 1.00 91.38 128 GLU A CA 1
ATOM 1004 C C . GLU A 1 128 ? 8.597 2.301 -4.457 1.00 91.38 128 GLU A C 1
ATOM 1006 O O . GLU A 1 128 ? 7.544 2.782 -4.027 1.00 91.38 128 GLU A O 1
ATOM 1011 N N . GLY A 1 129 ? 9.422 3.048 -5.185 1.00 87.81 129 GLY A N 1
ATOM 1012 C CA . GLY A 1 129 ? 9.252 4.477 -5.399 1.00 87.81 129 GLY A CA 1
ATOM 1013 C C . GLY A 1 129 ? 8.090 4.792 -6.332 1.00 87.81 129 GLY A C 1
ATOM 1014 O O . GLY A 1 129 ? 8.049 4.354 -7.471 1.00 87.81 129 GLY A O 1
ATOM 1015 N N . TYR A 1 130 ? 7.172 5.642 -5.876 1.00 85.00 130 TYR A N 1
ATOM 1016 C CA . TYR A 1 130 ? 6.016 6.072 -6.671 1.00 85.00 130 TYR A CA 1
ATOM 1017 C C . TYR A 1 130 ? 6.129 7.531 -7.135 1.00 85.00 130 TYR A C 1
ATOM 1019 O O . TYR A 1 130 ? 5.981 7.847 -8.314 1.00 85.00 130 TYR A O 1
ATOM 1027 N N . THR A 1 131 ? 6.434 8.446 -6.208 1.00 84.62 131 THR A N 1
ATOM 1028 C CA . THR A 1 131 ? 6.360 9.898 -6.446 1.00 84.62 131 THR A CA 1
ATOM 1029 C C . THR A 1 131 ? 7.261 10.371 -7.582 1.00 84.62 131 THR A C 1
ATOM 1031 O O . THR A 1 131 ? 6.829 11.190 -8.393 1.00 84.62 131 THR A O 1
ATOM 1034 N N . PHE A 1 132 ? 8.497 9.870 -7.646 1.00 89.38 132 PHE A N 1
ATOM 1035 C CA . PHE A 1 132 ? 9.444 10.269 -8.684 1.00 89.38 132 PHE A CA 1
ATOM 1036 C C . PHE A 1 132 ? 9.045 9.722 -10.060 1.00 89.38 132 PHE A C 1
ATOM 1038 O O . PHE A 1 132 ? 9.046 10.468 -11.035 1.00 89.38 132 PHE A O 1
ATOM 1045 N N . LEU A 1 133 ? 8.576 8.471 -10.129 1.00 90.69 133 LEU A N 1
ATOM 1046 C CA . LEU A 1 133 ? 8.073 7.884 -11.374 1.00 90.69 133 LEU A CA 1
ATOM 1047 C C . LEU A 1 133 ? 6.866 8.665 -11.913 1.00 90.69 133 LEU A C 1
ATOM 1049 O O . LEU A 1 133 ? 6.831 9.003 -13.091 1.00 90.69 133 LEU A O 1
ATOM 1053 N N . CYS A 1 134 ? 5.923 9.061 -11.050 1.00 88.56 134 CYS A N 1
ATOM 1054 C CA . CYS A 1 134 ? 4.814 9.929 -11.457 1.00 88.56 134 CYS A CA 1
ATOM 1055 C C . CYS A 1 134 ? 5.266 11.328 -11.895 1.00 88.56 134 CYS A C 1
ATOM 1057 O O . CYS A 1 134 ? 4.616 11.944 -12.741 1.00 88.56 134 CYS A O 1
ATOM 1059 N N . TYR A 1 135 ? 6.326 11.867 -11.287 1.00 91.31 135 TYR A N 1
ATOM 1060 C CA . TYR A 1 135 ? 6.896 13.151 -11.687 1.00 91.31 135 TYR A CA 1
ATOM 1061 C C . TYR A 1 135 ? 7.487 13.082 -13.100 1.00 91.31 135 TYR A C 1
ATOM 1063 O O . TYR A 1 135 ? 7.251 14.009 -13.869 1.00 91.31 135 TYR A O 1
ATOM 1071 N N . LEU A 1 136 ? 8.163 11.982 -13.452 1.00 92.81 136 LEU A N 1
ATOM 1072 C CA . LEU A 1 136 ? 8.694 11.740 -14.797 1.00 92.81 136 LEU A CA 1
ATOM 1073 C C . LEU A 1 136 ? 7.584 11.436 -15.818 1.00 92.81 136 LEU A C 1
ATOM 1075 O O . LEU A 1 136 ? 7.574 12.022 -16.896 1.00 92.81 136 LEU A O 1
ATOM 1079 N N . GLU A 1 137 ? 6.612 10.582 -15.478 1.00 93.06 137 GLU A N 1
ATOM 1080 C CA . GLU A 1 137 ? 5.527 10.165 -16.385 1.00 93.06 137 GLU A CA 1
ATOM 1081 C C . GLU A 1 137 ? 4.742 11.358 -16.949 1.00 93.06 137 GLU A C 1
ATOM 1083 O O . GLU A 1 137 ? 4.427 11.408 -18.137 1.00 93.06 137 GLU A O 1
ATOM 1088 N N . ARG A 1 138 ? 4.402 12.327 -16.094 1.00 89.19 138 ARG A N 1
ATOM 1089 C CA . ARG A 1 138 ? 3.505 13.436 -16.450 1.00 89.19 138 ARG A CA 1
ATOM 1090 C C . ARG A 1 138 ? 4.000 14.261 -17.645 1.00 89.19 138 ARG A C 1
ATOM 1092 O O . ARG A 1 138 ? 3.233 14.402 -18.597 1.00 89.19 138 ARG A O 1
ATOM 1099 N N . PRO A 1 139 ? 5.216 14.840 -17.624 1.00 91.25 139 PRO A N 1
ATOM 1100 C CA . PRO A 1 139 ? 5.715 15.610 -18.753 1.00 91.25 139 PRO A CA 1
ATOM 1101 C C . PRO A 1 139 ? 6.193 14.719 -19.912 1.00 91.25 139 PRO A C 1
ATOM 1103 O O . PRO A 1 139 ? 6.155 15.173 -21.054 1.00 91.25 139 PRO A O 1
ATOM 1106 N N . LEU A 1 140 ? 6.574 13.460 -19.647 1.00 94.31 140 LEU A N 1
ATOM 1107 C CA . LEU A 1 140 ? 6.970 12.487 -20.676 1.00 94.31 140 LEU A CA 1
ATOM 1108 C C . LEU A 1 140 ? 5.790 11.832 -21.399 1.00 94.31 140 LEU A C 1
ATOM 1110 O O . LEU A 1 140 ? 6.010 11.091 -22.350 1.00 94.31 140 LEU A O 1
ATOM 1114 N N . GLU A 1 141 ? 4.559 12.154 -21.001 1.00 93.12 141 GLU A N 1
ATOM 1115 C CA . GLU A 1 141 ? 3.305 11.624 -21.536 1.00 93.12 141 GLU A CA 1
ATOM 1116 C C . GLU A 1 141 ? 3.094 10.137 -21.205 1.00 93.12 141 GLU A C 1
ATOM 1118 O O . GLU A 1 141 ? 3.875 9.254 -21.570 1.00 93.12 141 GLU A O 1
ATOM 1123 N N . LYS A 1 142 ? 1.958 9.845 -20.560 1.00 92.19 142 LYS A N 1
ATOM 1124 C CA . LYS A 1 142 ? 1.611 8.511 -20.053 1.00 92.19 142 LYS A CA 1
ATOM 1125 C C . LYS A 1 142 ? 1.761 7.400 -21.098 1.00 92.19 142 LYS A C 1
ATOM 1127 O O . LYS A 1 142 ? 2.349 6.368 -20.801 1.00 92.19 142 LYS A O 1
ATOM 1132 N N . ASP A 1 143 ? 1.306 7.611 -22.331 1.00 93.00 143 ASP A N 1
ATOM 1133 C CA . ASP A 1 143 ? 1.368 6.586 -23.386 1.00 93.00 143 ASP A CA 1
ATOM 1134 C C . ASP A 1 143 ? 2.800 6.270 -23.847 1.00 93.00 143 ASP A C 1
ATOM 1136 O O . ASP A 1 143 ? 3.080 5.181 -24.356 1.00 93.00 143 ASP A O 1
ATOM 1140 N N . LYS A 1 144 ? 3.737 7.216 -23.714 1.00 94.44 144 LYS A N 1
ATOM 1141 C CA . LYS A 1 144 ? 5.158 6.963 -23.995 1.00 94.44 144 LYS A CA 1
ATOM 1142 C C . LYS A 1 144 ? 5.810 6.272 -22.802 1.00 94.44 144 LYS A C 1
ATOM 1144 O O . LYS A 1 144 ? 6.514 5.284 -22.990 1.00 94.44 144 LYS A O 1
ATOM 1149 N N . TRP A 1 145 ? 5.499 6.722 -21.587 1.00 94.31 145 TRP A N 1
ATOM 1150 C CA . TRP A 1 145 ? 5.965 6.096 -20.351 1.00 94.31 145 TRP A CA 1
ATOM 1151 C C . TRP A 1 145 ? 5.535 4.626 -20.234 1.00 94.31 145 TRP A C 1
ATOM 1153 O O . TRP A 1 145 ? 6.354 3.757 -19.957 1.00 94.31 145 TRP A O 1
ATOM 1163 N N . LEU A 1 146 ? 4.282 4.303 -20.561 1.00 91.12 146 LEU A N 1
ATOM 1164 C CA . LEU A 1 146 ? 3.791 2.920 -20.561 1.00 91.12 146 LEU A CA 1
ATOM 1165 C C . LEU A 1 146 ? 4.490 2.020 -21.593 1.00 91.12 146 LEU A C 1
ATOM 1167 O O . LEU A 1 146 ? 4.483 0.804 -21.432 1.00 91.12 146 LEU A O 1
ATOM 1171 N N . ARG A 1 147 ? 5.130 2.586 -22.626 1.00 92.38 147 ARG A N 1
ATOM 1172 C CA . ARG A 1 147 ? 5.997 1.838 -23.557 1.00 92.38 147 ARG A CA 1
ATOM 1173 C C . ARG A 1 147 ? 7.429 1.688 -23.039 1.00 92.38 147 ARG A C 1
ATOM 1175 O O . ARG A 1 147 ? 8.084 0.706 -23.379 1.00 92.38 147 ARG A O 1
ATOM 1182 N N . PHE A 1 148 ? 7.895 2.622 -22.210 1.00 93.56 148 PHE A N 1
ATOM 1183 C CA . PHE A 1 148 ? 9.185 2.536 -21.524 1.00 93.56 148 PHE A CA 1
ATOM 1184 C C . PHE A 1 148 ? 9.205 1.406 -20.485 1.00 93.56 148 PHE A C 1
ATOM 1186 O O . PHE A 1 148 ? 10.172 0.654 -20.424 1.00 93.56 148 PHE A O 1
ATOM 1193 N N . VAL A 1 149 ? 8.128 1.237 -19.712 1.00 91.44 149 VAL A N 1
ATOM 1194 C CA . VAL A 1 149 ? 8.032 0.225 -18.641 1.00 91.44 149 VAL A CA 1
ATOM 1195 C C . VAL A 1 149 ? 8.428 -1.199 -19.095 1.00 91.44 149 VAL A C 1
ATOM 1197 O O . VAL A 1 149 ? 9.360 -1.763 -18.515 1.00 91.44 149 VAL A O 1
ATOM 1200 N N . PRO A 1 150 ? 7.823 -1.797 -20.145 1.00 89.25 150 PRO A N 1
ATOM 1201 C CA . PRO A 1 150 ? 8.223 -3.128 -20.606 1.00 89.25 150 PRO A CA 1
ATOM 1202 C C . PRO A 1 150 ? 9.638 -3.158 -21.201 1.00 89.25 150 PRO A C 1
ATOM 1204 O O . PRO A 1 150 ? 10.317 -4.180 -21.096 1.00 89.25 150 PRO A O 1
ATOM 1207 N N . PHE A 1 151 ? 10.110 -2.060 -21.806 1.00 92.25 151 PHE A N 1
ATOM 1208 C CA . PHE A 1 151 ? 11.488 -1.949 -22.295 1.00 92.25 151 PHE A CA 1
ATOM 1209 C C . PHE A 1 151 ? 12.497 -2.022 -21.142 1.00 92.25 151 PHE A C 1
ATOM 1211 O O . PHE A 1 151 ? 13.439 -2.811 -21.210 1.00 92.25 151 PHE A O 1
ATOM 1218 N N . TYR A 1 152 ? 12.259 -1.270 -20.065 1.00 94.00 152 TYR A N 1
ATOM 1219 C CA . TYR A 1 152 ? 13.082 -1.269 -18.858 1.00 94.00 152 TYR A CA 1
ATOM 1220 C C . TYR A 1 152 ? 13.174 -2.667 -18.232 1.00 94.00 152 TYR A C 1
ATOM 1222 O O . TYR A 1 152 ? 14.275 -3.190 -18.045 1.00 94.00 152 TYR A O 1
ATOM 1230 N N . PHE A 1 153 ? 12.030 -3.320 -17.992 1.00 90.19 153 PHE A N 1
ATOM 1231 C CA . PHE A 1 153 ? 12.016 -4.662 -17.401 1.00 90.19 153 PHE A CA 1
ATOM 1232 C C . PHE A 1 153 ? 12.664 -5.715 -18.298 1.00 90.19 153 PHE A C 1
ATOM 1234 O O . PHE A 1 153 ? 13.315 -6.632 -17.803 1.00 90.19 153 PHE A O 1
ATOM 1241 N N . LYS A 1 154 ? 12.540 -5.578 -19.622 1.00 89.62 154 LYS A N 1
ATOM 1242 C CA . LYS A 1 154 ? 13.235 -6.454 -20.568 1.00 89.62 154 LYS A CA 1
ATOM 1243 C C . LYS A 1 154 ? 14.750 -6.241 -20.537 1.00 89.62 154 LYS A C 1
ATOM 1245 O O . LYS A 1 154 ? 15.482 -7.226 -20.583 1.00 89.62 154 LYS A O 1
ATOM 1250 N N . LYS A 1 155 ? 15.217 -4.989 -20.464 1.00 93.62 155 LYS A N 1
ATOM 1251 C CA . LYS A 1 155 ? 16.648 -4.644 -20.452 1.00 93.62 155 LYS A CA 1
ATOM 1252 C C . LYS A 1 155 ? 17.357 -5.192 -19.215 1.00 93.62 155 LYS A C 1
ATOM 1254 O O . LYS A 1 155 ? 18.431 -5.769 -19.346 1.00 93.62 155 LYS A O 1
ATOM 1259 N N . PHE A 1 156 ? 16.743 -5.047 -18.043 1.00 93.06 156 PHE A N 1
ATOM 1260 C CA . PHE A 1 156 ? 17.340 -5.445 -16.765 1.00 93.06 156 PHE A CA 1
ATOM 1261 C C . PHE A 1 156 ? 16.859 -6.803 -16.242 1.00 93.06 156 PHE A C 1
ATOM 1263 O O . PHE A 1 156 ? 17.135 -7.153 -15.096 1.00 93.06 156 PHE A O 1
ATOM 1270 N N . SER A 1 157 ? 16.147 -7.583 -17.052 1.00 89.19 157 SER A N 1
ATOM 1271 C CA . SER A 1 157 ? 15.599 -8.876 -16.640 1.00 89.19 157 SER A CA 1
ATOM 1272 C C . SER A 1 157 ? 16.663 -9.786 -16.009 1.00 89.19 157 SER A C 1
ATOM 1274 O O . SER A 1 157 ? 17.664 -10.104 -16.646 1.00 89.19 157 SER A O 1
ATOM 1276 N N . GLN A 1 158 ? 16.388 -10.274 -14.796 1.00 88.38 158 GLN A N 1
ATOM 1277 C CA . GLN A 1 158 ? 17.269 -11.126 -13.982 1.00 88.38 158 GLN A CA 1
ATOM 1278 C C . GLN A 1 158 ? 18.610 -10.464 -13.632 1.00 88.38 158 GLN A C 1
ATOM 1280 O O . GLN A 1 158 ? 19.639 -11.132 -13.518 1.00 88.38 158 GLN A O 1
ATOM 1285 N N . SER A 1 159 ? 18.607 -9.143 -13.470 1.00 92.62 159 SER A N 1
ATOM 1286 C CA . SER A 1 159 ? 19.780 -8.366 -13.083 1.00 92.62 159 SER A CA 1
ATOM 1287 C C . SER A 1 159 ? 19.439 -7.349 -12.000 1.00 92.62 159 SER A C 1
ATOM 1289 O O . SER A 1 159 ? 18.277 -7.177 -11.616 1.00 92.62 159 SER A O 1
ATOM 1291 N N . SER A 1 160 ? 20.475 -6.686 -11.494 1.00 95.44 160 SER A N 1
ATOM 1292 C CA . SER A 1 160 ? 20.319 -5.591 -10.553 1.00 95.44 160 SER A CA 1
ATOM 1293 C C . SER A 1 160 ? 20.742 -4.260 -11.166 1.00 95.44 160 SER A C 1
ATOM 1295 O O . SER A 1 160 ? 21.672 -4.218 -11.968 1.00 95.44 160 SER A O 1
ATOM 1297 N N . VAL A 1 161 ? 20.065 -3.182 -10.776 1.00 96.94 161 VAL A N 1
ATOM 1298 C CA . VAL A 1 161 ? 20.223 -1.837 -11.342 1.00 96.94 161 VAL A CA 1
ATOM 1299 C C . VAL A 1 161 ? 20.306 -0.789 -10.235 1.00 96.94 161 VAL A C 1
ATOM 1301 O O . VAL A 1 161 ? 19.656 -0.903 -9.194 1.00 96.94 161 VAL A O 1
ATOM 1304 N N . ASP A 1 162 ? 21.158 0.209 -10.427 1.00 97.38 162 ASP A N 1
ATOM 1305 C CA . ASP A 1 162 ? 21.287 1.375 -9.557 1.00 97.38 162 ASP A CA 1
ATOM 1306 C C . ASP A 1 162 ? 20.575 2.599 -10.159 1.00 97.38 162 ASP A C 1
ATOM 1308 O O . ASP A 1 162 ? 19.927 2.531 -11.206 1.00 97.38 162 ASP A O 1
ATOM 1312 N N . SER A 1 163 ? 20.633 3.732 -9.455 1.00 96.81 163 SER A N 1
ATOM 1313 C CA . SER A 1 163 ? 19.975 4.964 -9.907 1.00 96.81 163 SER A CA 1
ATOM 1314 C C . SER A 1 163 ? 20.533 5.472 -11.243 1.00 96.81 163 SER A C 1
ATOM 1316 O O . SER A 1 163 ? 19.767 6.005 -12.044 1.00 96.81 163 SER A O 1
ATOM 1318 N N . GLU A 1 164 ? 21.837 5.304 -11.482 1.00 96.50 164 GLU A N 1
ATOM 1319 C CA . GLU A 1 164 ? 22.513 5.758 -12.705 1.00 96.50 164 GLU A CA 1
ATOM 1320 C C . GLU A 1 164 ? 22.066 4.911 -13.900 1.00 96.50 164 GLU A C 1
ATOM 1322 O O . GLU A 1 164 ? 21.595 5.449 -14.898 1.00 96.50 164 GLU A O 1
ATOM 1327 N N . GLY A 1 165 ? 22.072 3.581 -13.766 1.00 97.44 165 GLY A N 1
ATOM 1328 C CA . GLY A 1 165 ? 21.598 2.680 -14.814 1.00 97.44 165 GLY A CA 1
ATOM 1329 C C . GLY A 1 165 ? 20.118 2.877 -15.157 1.00 97.44 165 GLY A C 1
ATOM 1330 O O . GLY A 1 165 ? 19.727 2.747 -16.323 1.00 97.44 165 GLY A O 1
ATOM 1331 N N . PHE A 1 166 ? 19.277 3.225 -14.175 1.00 97.50 166 PHE A N 1
ATOM 1332 C CA . PHE A 1 166 ? 17.896 3.637 -14.441 1.00 97.50 166 PHE A CA 1
ATOM 1333 C C . PHE A 1 166 ? 17.847 4.925 -15.272 1.00 97.50 166 PHE A C 1
ATOM 1335 O O . PHE A 1 166 ? 17.192 4.943 -16.314 1.00 97.50 166 PHE A O 1
ATOM 1342 N N . GLU A 1 167 ? 18.549 5.973 -14.835 1.00 97.06 167 GLU A N 1
ATOM 1343 C CA . GLU A 1 167 ? 18.588 7.276 -15.507 1.00 97.06 167 GLU A CA 1
ATOM 1344 C C . GLU A 1 167 ? 19.070 7.150 -16.956 1.00 97.06 167 GLU A C 1
ATOM 1346 O O . GLU A 1 167 ? 18.357 7.548 -17.879 1.00 97.06 167 GLU A O 1
ATOM 1351 N N . GLU A 1 168 ? 20.214 6.499 -17.178 1.00 97.56 168 GLU A N 1
ATOM 1352 C CA . GLU A 1 168 ? 20.772 6.250 -18.511 1.00 97.56 168 GLU A CA 1
ATOM 1353 C C . GLU A 1 168 ? 19.771 5.542 -19.429 1.00 97.56 168 GLU A C 1
ATOM 1355 O O . GLU A 1 168 ? 19.639 5.876 -20.606 1.00 97.56 168 GLU A O 1
ATOM 1360 N N . THR A 1 169 ? 19.019 4.581 -18.888 1.00 97.81 169 THR A N 1
ATOM 1361 C CA . THR A 1 169 ? 18.025 3.822 -19.655 1.00 97.81 169 THR A CA 1
ATOM 1362 C C . THR A 1 169 ? 16.810 4.666 -20.028 1.00 97.81 169 THR A C 1
ATOM 1364 O O . THR A 1 169 ? 16.249 4.480 -21.111 1.00 97.81 169 THR A O 1
ATOM 1367 N N . VAL A 1 170 ? 16.399 5.601 -19.166 1.00 97.25 170 VAL A N 1
ATOM 1368 C CA . VAL A 1 170 ? 15.351 6.576 -19.498 1.00 97.25 170 VAL A CA 1
ATOM 1369 C C . VAL A 1 170 ? 15.823 7.454 -20.659 1.00 97.25 170 VAL A C 1
ATOM 1371 O O . VAL A 1 170 ? 15.119 7.562 -21.664 1.00 97.25 170 VAL A O 1
ATOM 1374 N N . PHE A 1 171 ? 17.029 8.022 -20.575 1.00 97.75 171 PHE A N 1
ATOM 1375 C CA . PHE A 1 171 ? 17.592 8.834 -21.658 1.00 97.75 171 PHE A CA 1
ATOM 1376 C C . PHE A 1 171 ? 17.746 8.049 -22.966 1.00 97.75 171 PHE A C 1
ATOM 1378 O O . PHE A 1 171 ? 17.364 8.548 -24.023 1.00 97.75 171 PHE A O 1
ATOM 1385 N N . GLU A 1 172 ? 18.235 6.807 -22.907 1.00 97.69 172 GLU A N 1
ATOM 1386 C CA . GLU A 1 172 ? 18.363 5.926 -24.072 1.00 97.69 172 GLU A CA 1
ATOM 1387 C C . GLU A 1 172 ? 17.017 5.723 -24.779 1.00 97.69 172 GLU A C 1
ATOM 1389 O O . GLU A 1 172 ? 16.919 5.894 -25.996 1.00 97.69 172 GLU A O 1
ATOM 1394 N N . PHE A 1 173 ? 15.967 5.386 -24.024 1.00 97.25 173 PHE A N 1
ATOM 1395 C CA . PHE A 1 173 ? 14.652 5.101 -24.594 1.00 97.25 173 PHE A CA 1
ATOM 1396 C C . PHE A 1 173 ? 14.026 6.329 -25.266 1.00 97.25 173 PHE A C 1
ATOM 1398 O O . PHE A 1 173 ? 13.398 6.218 -26.321 1.00 97.25 173 PHE A O 1
ATOM 1405 N N . PHE A 1 174 ? 14.203 7.506 -24.664 1.00 97.56 174 PHE A N 1
ATOM 1406 C CA . PHE A 1 174 ? 13.608 8.753 -25.139 1.00 97.56 174 PHE A CA 1
ATOM 1407 C C . PHE A 1 174 ? 14.498 9.542 -26.111 1.00 97.56 174 PHE A C 1
ATOM 1409 O O . PHE A 1 174 ? 14.049 10.562 -26.625 1.00 97.56 174 PHE A O 1
ATOM 1416 N N . ALA A 1 175 ? 15.700 9.059 -26.447 1.00 96.69 175 ALA A N 1
ATOM 1417 C CA . ALA A 1 175 ? 16.696 9.794 -27.235 1.00 96.69 175 ALA A CA 1
ATOM 1418 C C . ALA A 1 175 ? 16.196 10.314 -28.599 1.00 96.69 175 ALA A C 1
ATOM 1420 O O . ALA A 1 175 ? 16.666 11.345 -29.078 1.00 96.69 175 ALA A O 1
ATOM 1421 N N . GLN A 1 176 ? 15.251 9.611 -29.234 1.00 95.75 176 GLN A N 1
ATOM 1422 C CA . GLN A 1 176 ? 14.682 9.993 -30.537 1.00 95.75 176 GLN A CA 1
ATOM 1423 C C . GLN A 1 176 ? 13.510 10.986 -30.433 1.00 95.75 176 GLN A C 1
ATOM 1425 O O . GLN A 1 176 ? 13.033 11.490 -31.449 1.00 95.75 176 GLN A O 1
ATOM 1430 N N . ASP A 1 177 ? 13.029 11.275 -29.224 1.00 96.38 177 ASP A N 1
ATOM 1431 C CA . ASP A 1 177 ? 11.955 12.229 -28.969 1.00 96.38 177 ASP A CA 1
ATOM 1432 C C . ASP A 1 177 ? 12.546 13.523 -28.405 1.00 96.38 177 ASP A C 1
ATOM 1434 O O . ASP A 1 177 ? 12.746 13.669 -27.202 1.00 96.38 177 ASP A O 1
ATOM 1438 N N . ALA A 1 178 ? 12.791 14.497 -29.284 1.00 95.88 178 ALA A N 1
ATOM 1439 C CA . ALA A 1 178 ? 13.404 15.774 -28.914 1.00 95.88 178 ALA A CA 1
ATOM 1440 C C . ALA A 1 178 ? 12.668 16.508 -27.775 1.00 95.88 178 ALA A C 1
ATOM 1442 O O . ALA A 1 178 ? 13.302 17.210 -26.987 1.00 95.88 178 ALA A O 1
ATOM 1443 N N . LYS A 1 179 ? 11.339 16.348 -27.664 1.00 95.81 179 LYS A N 1
ATOM 1444 C CA . LYS A 1 179 ? 10.550 16.960 -26.585 1.00 95.81 179 LYS A CA 1
ATOM 1445 C C . LYS A 1 179 ? 10.781 16.231 -25.262 1.00 95.81 179 LYS A C 1
ATOM 1447 O O . LYS A 1 179 ? 10.914 16.884 -24.226 1.00 95.81 179 LYS A O 1
ATOM 1452 N N . ALA A 1 180 ? 10.818 14.900 -25.290 1.00 95.81 180 ALA A N 1
ATOM 1453 C CA . ALA A 1 180 ? 11.118 14.095 -24.113 1.00 95.81 180 ALA A CA 1
ATOM 1454 C C . ALA A 1 180 ? 12.559 14.324 -23.639 1.00 95.81 180 ALA A C 1
ATOM 1456 O O . ALA A 1 180 ? 12.756 14.597 -22.462 1.00 95.81 180 ALA A O 1
ATOM 1457 N N . THR A 1 181 ? 13.538 14.337 -24.545 1.00 95.88 181 THR A N 1
ATOM 1458 C CA . THR A 1 181 ? 14.941 14.638 -24.222 1.00 95.88 181 THR A CA 1
ATOM 1459 C C . THR A 1 181 ? 15.080 16.007 -23.558 1.00 95.88 181 THR A C 1
ATOM 1461 O O . THR A 1 181 ? 15.576 16.088 -22.441 1.00 95.88 181 THR A O 1
ATOM 1464 N N . ALA A 1 182 ? 14.520 17.068 -24.153 1.00 96.56 182 ALA A N 1
ATOM 1465 C CA . ALA A 1 182 ? 14.538 18.402 -23.545 1.00 96.56 182 ALA A CA 1
ATOM 1466 C C . ALA A 1 182 ? 13.833 18.455 -22.173 1.00 96.56 182 ALA A C 1
ATOM 1468 O O . ALA A 1 182 ? 14.204 19.248 -21.307 1.00 96.56 182 ALA A O 1
ATOM 1469 N N . THR A 1 183 ? 12.813 17.617 -21.961 1.00 95.50 183 THR A N 1
ATOM 1470 C CA . THR A 1 183 ? 12.159 17.472 -20.653 1.00 95.50 183 THR A CA 1
ATOM 1471 C C . THR A 1 183 ? 13.102 16.823 -19.644 1.00 95.50 183 THR A C 1
ATOM 1473 O O . THR A 1 183 ? 13.249 17.353 -18.545 1.00 95.50 183 THR A O 1
ATOM 1476 N N . LEU A 1 184 ? 13.750 15.713 -20.005 1.00 96.38 184 LEU A N 1
ATOM 1477 C CA . LEU A 1 184 ? 14.697 14.995 -19.147 1.00 96.38 184 LEU A CA 1
ATOM 1478 C C . LEU A 1 184 ? 15.913 15.860 -18.787 1.00 96.38 184 LEU A C 1
ATOM 1480 O O . LEU A 1 184 ? 16.320 15.862 -17.628 1.00 96.38 184 LEU A O 1
ATOM 1484 N N . ASP A 1 185 ? 16.415 16.660 -19.732 1.00 96.25 185 ASP A N 1
ATOM 1485 C CA . ASP A 1 185 ? 17.504 17.624 -19.512 1.00 96.25 185 ASP A CA 1
ATOM 1486 C C . ASP A 1 185 ? 17.129 18.720 -18.498 1.00 96.25 185 ASP A C 1
ATOM 1488 O O . ASP A 1 185 ? 17.995 19.310 -17.853 1.00 96.25 185 ASP A O 1
ATOM 1492 N N . SER A 1 186 ? 15.832 19.013 -18.348 1.00 95.19 186 SER A N 1
ATOM 1493 C CA . SER A 1 186 ? 15.331 20.006 -17.387 1.00 95.19 186 SER A CA 1
ATOM 1494 C C . SER A 1 186 ? 15.116 19.452 -15.973 1.00 95.19 186 SER A C 1
ATOM 1496 O O . SER A 1 186 ? 14.860 20.223 -15.043 1.00 95.19 186 SER A O 1
ATOM 1498 N N . VAL A 1 187 ? 15.186 18.128 -15.795 1.00 94.75 187 VAL A N 1
ATOM 1499 C CA . VAL A 1 187 ? 15.009 17.484 -14.490 1.00 94.75 187 VAL A CA 1
ATOM 1500 C C . VAL A 1 187 ? 16.265 17.686 -13.642 1.00 94.75 187 VAL A C 1
ATOM 1502 O O . VAL A 1 187 ? 17.375 17.357 -14.046 1.00 94.75 187 VAL A O 1
ATOM 1505 N N . ASP A 1 188 ? 16.091 18.182 -12.417 1.00 94.12 188 ASP A N 1
ATOM 1506 C CA . ASP A 1 188 ? 17.173 18.260 -11.427 1.00 94.12 188 ASP A CA 1
ATOM 1507 C C . ASP A 1 188 ? 17.377 16.894 -10.744 1.00 94.12 188 ASP A C 1
ATOM 1509 O O . ASP A 1 188 ? 16.936 16.671 -9.610 1.00 94.12 188 ASP A O 1
ATOM 1513 N N . TRP A 1 189 ? 18.006 15.961 -11.466 1.00 94.25 189 TRP A N 1
ATOM 1514 C CA . TRP A 1 189 ? 18.281 14.588 -11.018 1.00 94.25 189 TRP A CA 1
ATOM 1515 C C . TRP A 1 189 ? 19.035 14.552 -9.687 1.00 94.25 189 TRP A C 1
ATOM 1517 O O . TRP A 1 189 ? 18.671 13.808 -8.777 1.00 94.25 189 TRP A O 1
ATOM 1527 N N . ASN A 1 190 ? 20.023 15.435 -9.524 1.00 93.50 190 ASN A N 1
ATOM 1528 C CA . ASN A 1 190 ? 20.821 15.523 -8.307 1.00 93.50 190 ASN A CA 1
ATOM 1529 C C . ASN A 1 190 ? 19.962 15.894 -7.087 1.00 93.50 190 ASN A C 1
ATOM 1531 O O . ASN A 1 190 ? 20.071 15.259 -6.035 1.00 93.50 190 ASN A O 1
ATOM 1535 N N . SER A 1 191 ? 19.064 16.881 -7.214 1.00 93.25 191 SER A N 1
ATOM 1536 C CA . SER A 1 191 ? 18.132 17.187 -6.124 1.00 93.25 191 SER A CA 1
ATOM 1537 C C . SER A 1 191 ? 17.187 16.024 -5.836 1.00 93.25 191 SER A C 1
ATOM 1539 O O . SER A 1 191 ? 16.951 15.727 -4.667 1.00 93.25 191 SER A O 1
ATOM 1541 N N . TRP A 1 192 ? 16.657 15.358 -6.863 1.00 93.38 192 TRP A N 1
ATOM 1542 C CA . TRP A 1 192 ? 15.750 14.223 -6.674 1.00 93.38 192 TRP A CA 1
ATOM 1543 C C . TRP A 1 192 ? 16.411 13.028 -5.981 1.00 93.38 192 TRP A C 1
ATOM 1545 O O . TRP A 1 192 ? 15.776 12.402 -5.132 1.00 93.38 192 TRP A O 1
ATOM 1555 N N . TYR A 1 193 ? 17.670 12.727 -6.296 1.00 93.38 193 TYR A N 1
ATOM 1556 C CA . TYR A 1 193 ? 18.383 11.586 -5.722 1.00 93.38 193 TYR A CA 1
ATOM 1557 C C . TYR A 1 193 ? 19.015 11.864 -4.362 1.00 93.38 193 TYR A C 1
ATOM 1559 O O . TYR A 1 193 ? 19.094 10.957 -3.532 1.00 93.38 193 TYR A O 1
ATOM 1567 N N . HIS A 1 194 ? 19.473 13.092 -4.112 1.00 93.25 194 HIS A N 1
ATOM 1568 C CA . HIS A 1 194 ? 20.385 13.340 -2.992 1.00 93.25 194 HIS A CA 1
ATOM 1569 C C . HIS A 1 194 ? 19.919 14.421 -2.020 1.00 93.25 194 HIS A C 1
ATOM 1571 O O . HIS A 1 194 ? 20.379 14.446 -0.874 1.00 93.25 194 HIS A O 1
ATOM 1577 N N . LYS A 1 195 ? 19.018 15.324 -2.424 1.00 94.81 195 LYS A N 1
ATOM 1578 C CA . LYS A 1 195 ? 18.600 16.420 -1.545 1.00 94.81 195 LYS A CA 1
ATOM 1579 C C . LYS A 1 195 ? 17.591 15.920 -0.503 1.00 94.81 195 LYS A C 1
ATOM 1581 O O . LYS A 1 195 ? 16.566 15.347 -0.865 1.00 94.81 195 LYS A O 1
ATOM 1586 N N . PRO A 1 196 ? 17.824 16.173 0.798 1.00 93.81 196 PRO A N 1
ATOM 1587 C CA . PRO A 1 196 ? 16.870 15.800 1.831 1.00 93.81 196 PRO A CA 1
ATOM 1588 C C . PRO A 1 196 ? 15.642 16.718 1.818 1.00 93.81 196 PRO A C 1
ATOM 1590 O O . PRO A 1 196 ? 15.691 17.865 1.368 1.00 93.81 196 PRO A O 1
ATOM 1593 N N . GLY A 1 197 ? 14.557 16.240 2.424 1.00 91.62 197 GLY A N 1
ATOM 1594 C CA . GLY A 1 197 ? 13.309 16.987 2.569 1.00 91.62 197 GLY A CA 1
ATOM 1595 C C . GLY A 1 197 ? 12.236 16.533 1.587 1.00 91.62 197 GLY A C 1
ATOM 1596 O O . GLY A 1 197 ? 12.314 15.453 1.008 1.00 91.62 197 GLY A O 1
ATOM 1597 N N . LEU A 1 198 ? 11.184 17.340 1.457 1.00 87.75 198 LEU A N 1
ATOM 1598 C CA . LEU A 1 198 ? 10.084 17.029 0.551 1.00 87.75 198 LEU A CA 1
ATOM 1599 C C . LEU A 1 198 ? 10.458 17.407 -0.890 1.00 87.75 198 LEU A C 1
ATOM 1601 O O . LEU A 1 198 ? 10.980 18.506 -1.102 1.00 87.75 198 LEU A O 1
ATOM 1605 N N . PRO A 1 199 ? 10.145 16.552 -1.880 1.00 88.50 199 PRO A N 1
ATOM 1606 C CA . PRO A 1 199 ? 10.280 16.917 -3.283 1.00 88.50 199 PRO A CA 1
ATOM 1607 C C . PRO A 1 199 ? 9.266 18.010 -3.669 1.00 88.50 199 PRO A C 1
ATOM 1609 O O . PRO A 1 199 ? 8.323 18.285 -2.912 1.00 88.50 199 PRO A O 1
ATOM 1612 N N . PRO A 1 200 ? 9.410 18.624 -4.860 1.00 84.69 200 PRO A N 1
ATOM 1613 C CA . PRO A 1 200 ? 8.411 19.540 -5.397 1.00 84.69 200 PRO A CA 1
ATOM 1614 C C . PRO A 1 200 ? 7.013 18.918 -5.345 1.00 84.69 200 PRO A C 1
ATOM 1616 O O . PRO A 1 200 ? 6.801 17.806 -5.829 1.00 84.69 200 PRO A O 1
ATOM 1619 N N . LYS A 1 201 ? 6.052 19.626 -4.738 1.00 83.25 201 LYS A N 1
ATOM 1620 C CA . LYS A 1 201 ? 4.701 19.096 -4.540 1.00 83.25 201 LYS A CA 1
ATOM 1621 C C . LYS A 1 201 ? 4.014 18.901 -5.900 1.00 83.25 201 LYS A C 1
ATOM 1623 O O . LYS A 1 201 ? 3.738 19.895 -6.576 1.00 83.25 201 LYS A O 1
ATOM 1628 N N . PRO A 1 202 ? 3.673 17.664 -6.293 1.00 79.00 202 PRO A N 1
ATOM 1629 C CA . PRO A 1 202 ? 2.932 17.429 -7.522 1.00 79.00 202 PRO A CA 1
ATOM 1630 C C . PRO A 1 202 ? 1.506 17.981 -7.413 1.00 79.00 202 PRO A C 1
ATOM 1632 O O . PRO A 1 202 ? 0.865 17.921 -6.361 1.00 79.00 202 PRO A O 1
ATOM 1635 N N . SER A 1 203 ? 0.983 18.489 -8.529 1.00 79.44 203 SER A N 1
ATOM 1636 C CA . SER A 1 203 ? -0.420 18.896 -8.629 1.00 79.44 203 SER A CA 1
ATOM 1637 C C . SER A 1 203 ? -1.284 17.658 -8.874 1.00 79.44 203 SER A C 1
ATOM 1639 O O . SER A 1 203 ? -1.314 17.130 -9.986 1.00 79.44 203 SER A O 1
ATOM 1641 N N . PHE A 1 204 ? -1.929 17.134 -7.835 1.00 80.81 204 PHE A N 1
ATOM 1642 C CA . PHE A 1 204 ? -2.954 16.094 -7.947 1.00 80.81 204 PHE A CA 1
ATOM 1643 C C . PHE A 1 204 ? -4.318 16.724 -7.661 1.00 80.81 204 PHE A C 1
ATOM 1645 O O . PHE A 1 204 ? -4.466 17.437 -6.669 1.00 80.81 204 PHE A O 1
ATOM 1652 N N . LYS A 1 205 ? -5.301 16.459 -8.523 1.00 81.81 205 LYS A N 1
ATOM 1653 C CA . LYS A 1 205 ? -6.705 16.823 -8.312 1.00 81.81 205 LYS A CA 1
ATOM 1654 C C . LYS A 1 205 ? -7.565 15.587 -8.514 1.00 81.81 205 LYS A C 1
ATOM 1656 O O . LYS A 1 205 ? -7.296 14.800 -9.417 1.00 81.81 205 LYS A O 1
ATOM 1661 N N . SER A 1 206 ? -8.563 15.416 -7.660 1.00 89.88 206 SER A N 1
ATOM 1662 C CA . SER A 1 206 ? -9.518 14.316 -7.739 1.00 89.88 206 SER A CA 1
ATOM 1663 C C . SER A 1 206 ? -10.810 14.749 -7.063 1.00 89.88 206 SER A C 1
ATOM 1665 O O . SER A 1 206 ? -10.766 15.192 -5.916 1.00 89.88 206 SER A O 1
ATOM 1667 N N . ALA A 1 207 ? -11.940 14.585 -7.755 1.00 93.50 207 ALA A N 1
ATOM 1668 C CA . ALA A 1 207 ? -13.263 14.869 -7.199 1.00 93.50 207 ALA A CA 1
ATOM 1669 C C . ALA A 1 207 ? -13.507 14.058 -5.914 1.00 93.50 207 ALA A C 1
ATOM 1671 O O . ALA A 1 207 ? -13.897 14.613 -4.894 1.00 93.50 207 ALA A O 1
ATOM 1672 N N . SER A 1 208 ? -13.127 12.776 -5.908 1.00 93.38 208 SER A N 1
ATOM 1673 C CA . SER A 1 208 ? -13.244 11.910 -4.728 1.00 93.38 208 SER A CA 1
ATOM 1674 C C . SER A 1 208 ? -12.420 12.404 -3.534 1.00 93.38 208 SER A C 1
ATOM 1676 O O . SER A 1 208 ? -12.813 12.202 -2.389 1.00 93.38 208 SER A O 1
ATOM 1678 N N . TYR A 1 209 ? -11.273 13.050 -3.776 1.00 93.69 209 TYR A N 1
ATOM 1679 C CA . TYR A 1 209 ? -10.479 13.668 -2.708 1.00 93.69 209 TYR A CA 1
ATOM 1680 C C . TYR A 1 209 ? -11.134 14.956 -2.190 1.00 93.69 209 TYR A C 1
ATOM 1682 O O . TYR A 1 209 ? -11.130 15.195 -0.982 1.00 93.69 209 TYR A O 1
ATOM 1690 N N . GLU A 1 210 ? -11.703 15.765 -3.087 1.00 94.62 210 GLU A N 1
ATOM 1691 C CA . GLU A 1 210 ? -12.422 17.001 -2.754 1.00 94.62 210 GLU A CA 1
ATOM 1692 C C . GLU A 1 210 ? -13.651 16.715 -1.870 1.00 94.62 210 GLU A C 1
ATOM 1694 O O . GLU A 1 210 ? -13.800 17.323 -0.810 1.00 94.62 210 GLU A O 1
ATOM 1699 N N . GLU A 1 211 ? -14.436 15.686 -2.193 1.00 95.31 211 GLU A N 1
ATOM 1700 C CA . GLU A 1 211 ? -15.557 15.220 -1.361 1.00 95.31 211 GLU A CA 1
ATOM 1701 C C . GLU A 1 211 ? -15.121 14.869 0.076 1.00 95.31 211 GLU A C 1
ATOM 1703 O O . GLU A 1 211 ? -15.772 15.251 1.054 1.00 95.31 211 GLU A O 1
ATOM 1708 N N . CYS A 1 212 ? -13.976 14.189 0.222 1.00 96.38 212 CYS A N 1
ATOM 1709 C CA . CYS A 1 212 ? -13.443 13.793 1.528 1.00 96.38 212 CYS A CA 1
ATOM 1710 C C . CYS A 1 212 ? -13.064 15.001 2.393 1.00 96.38 212 CYS A C 1
ATOM 1712 O O . CYS A 1 212 ? -13.370 15.037 3.589 1.00 96.38 212 CYS A O 1
ATOM 1714 N N . ILE A 1 213 ? -12.374 15.987 1.807 1.00 94.25 213 ILE A N 1
ATOM 1715 C CA . ILE A 1 213 ? -11.934 17.182 2.542 1.00 94.25 213 ILE A CA 1
ATOM 1716 C C . ILE A 1 213 ? -13.112 18.102 2.880 1.00 94.25 213 ILE A C 1
ATOM 1718 O O . ILE A 1 213 ? -13.118 18.700 3.957 1.00 94.25 213 ILE A O 1
ATOM 1722 N N . GLU A 1 214 ? -14.122 18.184 2.012 1.00 94.25 214 GLU A N 1
ATOM 1723 C CA . GLU A 1 214 ? -15.332 18.967 2.260 1.00 94.25 214 GLU A CA 1
ATOM 1724 C C . GLU A 1 214 ? -16.147 18.387 3.416 1.00 94.25 214 GLU A C 1
ATOM 1726 O O . GLU A 1 214 ? -16.554 19.127 4.317 1.00 94.25 214 GLU A O 1
ATOM 1731 N N . LEU A 1 215 ? -16.349 17.064 3.445 1.00 94.88 215 LEU A N 1
ATOM 1732 C CA . LEU A 1 215 ? -17.036 16.417 4.561 1.00 94.88 215 LEU A CA 1
ATOM 1733 C C . LEU A 1 215 ? -16.248 16.582 5.868 1.00 94.88 215 LEU A C 1
ATOM 1735 O O . LEU A 1 215 ? -16.836 16.910 6.900 1.00 94.88 215 LEU A O 1
ATOM 1739 N N . ALA A 1 216 ? -14.918 16.435 5.833 1.00 94.12 216 ALA A N 1
ATOM 1740 C CA . ALA A 1 216 ? -14.072 16.674 7.003 1.00 94.12 216 ALA A CA 1
ATOM 1741 C C . ALA A 1 216 ? -14.245 18.103 7.545 1.00 94.12 216 ALA A C 1
ATOM 1743 O O . ALA A 1 216 ? -14.401 18.291 8.752 1.00 94.12 216 ALA A O 1
ATOM 1744 N N . ALA A 1 217 ? -14.290 19.111 6.668 1.00 91.81 217 ALA A N 1
ATOM 1745 C CA . ALA A 1 217 ? -14.511 20.500 7.066 1.00 91.81 217 ALA A CA 1
ATOM 1746 C C . ALA A 1 217 ? -15.891 20.723 7.716 1.00 91.81 217 ALA A C 1
ATOM 1748 O O . ALA A 1 217 ? -15.993 21.459 8.701 1.00 91.81 217 ALA A O 1
ATOM 1749 N N . LYS A 1 218 ? -16.951 20.062 7.225 1.00 91.75 218 LYS A N 1
ATOM 1750 C CA . LYS A 1 218 ? -18.295 20.114 7.839 1.00 91.75 218 LYS A CA 1
ATOM 1751 C C . LYS A 1 218 ? -18.293 19.542 9.264 1.00 91.75 218 LYS A C 1
ATOM 1753 O O . LYS A 1 218 ? -18.838 20.163 10.179 1.00 91.75 218 LYS A O 1
ATOM 1758 N N . TRP A 1 219 ? -17.612 18.414 9.475 1.00 91.19 219 TRP A N 1
ATOM 1759 C CA . TRP A 1 219 ? -17.451 17.796 10.800 1.00 91.19 219 TRP A CA 1
ATOM 1760 C C . TRP A 1 219 ? -16.620 18.639 11.773 1.00 91.19 219 TRP A C 1
ATOM 1762 O O . TRP A 1 219 ? -16.923 18.693 12.964 1.00 91.19 219 TRP A O 1
ATOM 1772 N N . MET A 1 220 ? -15.596 19.342 11.286 1.00 87.56 220 MET A N 1
ATOM 1773 C CA . MET A 1 220 ? -14.803 20.250 12.124 1.00 87.56 220 MET A CA 1
ATOM 1774 C C . MET A 1 220 ? -15.608 21.469 12.604 1.00 87.56 220 MET A C 1
ATOM 1776 O O . MET A 1 220 ? -15.360 21.977 13.696 1.00 87.56 220 MET A O 1
ATOM 1780 N N . ASN A 1 221 ? -16.596 21.911 11.820 1.00 85.00 221 ASN A N 1
ATOM 1781 C CA . ASN A 1 221 ? -17.405 23.100 12.104 1.00 85.00 221 ASN A CA 1
ATOM 1782 C C . ASN A 1 221 ? -18.765 22.794 12.756 1.00 85.00 221 ASN A C 1
ATOM 1784 O O . ASN A 1 221 ? -19.581 23.700 12.917 1.00 85.00 221 ASN A O 1
ATOM 1788 N N . THR A 1 222 ? -19.029 21.546 13.159 1.00 77.00 222 THR A N 1
ATOM 1789 C CA . THR A 1 222 ? -20.356 21.127 13.655 1.00 77.00 222 THR A CA 1
ATOM 1790 C C . THR A 1 222 ? -20.785 21.831 14.953 1.00 77.00 222 THR A C 1
ATOM 1792 O O . THR A 1 222 ? -21.973 21.938 15.225 1.00 77.00 222 THR A O 1
ATOM 1795 N N . GLU A 1 223 ? -19.858 22.371 15.755 1.00 73.12 223 GLU A N 1
ATOM 1796 C CA . GLU A 1 223 ? -20.218 23.205 16.921 1.00 73.12 223 GLU A CA 1
ATOM 1797 C C . GLU A 1 223 ? -20.719 24.606 16.536 1.00 73.12 223 GLU A C 1
ATOM 1799 O O . GLU A 1 223 ? -21.442 25.229 17.308 1.00 73.12 223 GLU A O 1
ATOM 1804 N N . SER A 1 224 ? -20.305 25.118 15.376 1.00 68.94 224 SER A N 1
ATOM 1805 C CA . SER A 1 224 ? -20.530 26.508 14.959 1.00 68.94 224 SER A CA 1
ATOM 1806 C C . SER A 1 224 ? -21.572 26.652 13.851 1.00 68.94 224 SER A C 1
ATOM 1808 O O . SER A 1 224 ? -22.066 27.754 13.633 1.00 68.94 224 SER A O 1
ATOM 1810 N N . SER A 1 225 ? -21.908 25.566 13.152 1.00 64.81 225 SER A N 1
ATOM 1811 C CA . SER A 1 225 ? -22.886 25.553 12.064 1.00 64.81 225 SER A CA 1
ATOM 1812 C C . SER A 1 225 ? -24.117 24.734 12.451 1.00 64.81 225 SER A C 1
ATOM 1814 O O . SER A 1 225 ? -23.999 23.560 12.795 1.00 64.81 225 SER A O 1
ATOM 1816 N N . SER A 1 226 ? -25.302 25.345 12.364 1.00 63.00 226 SER A N 1
ATOM 1817 C CA . SER A 1 226 ? -26.601 24.684 12.569 1.00 63.00 226 SER A CA 1
ATOM 1818 C C . SER A 1 226 ? -27.053 23.820 11.391 1.00 63.00 226 SER A C 1
ATOM 1820 O O . SER A 1 226 ? -28.003 23.052 11.529 1.00 63.00 226 SER A O 1
ATOM 1822 N N . ASP A 1 227 ? -26.397 23.943 10.237 1.00 76.81 227 ASP A N 1
ATOM 1823 C CA . ASP A 1 227 ? -26.971 23.499 8.962 1.00 76.81 227 ASP A CA 1
ATOM 1824 C C . ASP A 1 227 ? -26.469 22.114 8.533 1.00 76.81 227 ASP A C 1
ATOM 1826 O O . ASP A 1 227 ? -27.028 21.491 7.629 1.00 76.81 227 ASP A O 1
ATOM 1830 N N . PHE A 1 228 ? -25.431 21.593 9.194 1.00 86.06 228 PHE A N 1
ATOM 1831 C CA . PHE A 1 228 ? -24.904 20.263 8.915 1.00 86.06 228 PHE A CA 1
ATOM 1832 C C . PHE A 1 228 ? -25.504 19.215 9.856 1.00 86.06 228 PHE A C 1
ATOM 1834 O O . PHE A 1 228 ? -25.202 19.171 11.047 1.00 86.06 228 PHE A O 1
ATOM 1841 N N . THR A 1 229 ? -26.332 18.330 9.299 1.00 88.88 229 THR A N 1
ATOM 1842 C CA . THR A 1 229 ? -26.829 17.134 9.991 1.00 88.88 229 THR A CA 1
ATOM 1843 C C . THR A 1 229 ? -26.223 15.892 9.337 1.00 88.88 229 THR A C 1
ATOM 1845 O O . THR A 1 229 ? -26.623 15.577 8.215 1.00 88.88 229 THR A O 1
ATOM 1848 N N . PRO A 1 230 ? -25.299 15.179 10.005 1.00 90.88 230 PRO A N 1
ATOM 1849 C CA . PRO A 1 230 ? -24.651 14.009 9.426 1.00 90.88 230 PRO A CA 1
ATOM 1850 C C . PRO A 1 230 ? -25.635 12.853 9.238 1.00 90.88 230 PRO A C 1
ATOM 1852 O O . PRO A 1 230 ? -26.500 12.604 10.085 1.00 90.88 230 PRO A O 1
ATOM 1855 N N . ARG A 1 231 ? -25.500 12.130 8.127 1.00 93.31 231 ARG A N 1
ATOM 1856 C CA . ARG A 1 231 ? -26.354 10.996 7.740 1.00 93.31 231 ARG A CA 1
ATOM 1857 C C . ARG A 1 231 ? -25.506 9.896 7.125 1.00 93.31 231 ARG A C 1
ATOM 1859 O O . ARG A 1 231 ? -24.526 10.181 6.461 1.00 93.31 231 ARG A O 1
ATOM 1866 N N . ALA A 1 232 ? -25.918 8.637 7.259 1.00 92.31 232 ALA A N 1
ATOM 1867 C CA . ALA A 1 232 ? -25.165 7.505 6.702 1.00 92.31 232 ALA A CA 1
ATOM 1868 C C . ALA A 1 232 ? -24.858 7.650 5.193 1.00 92.31 232 ALA A C 1
ATOM 1870 O O . ALA A 1 232 ? -23.808 7.206 4.744 1.00 92.31 232 ALA A O 1
ATOM 1871 N N . HIS A 1 233 ? -25.735 8.334 4.446 1.00 93.88 233 HIS A N 1
ATOM 1872 C CA . HIS A 1 233 ? -25.570 8.620 3.018 1.00 93.88 233 HIS A CA 1
ATOM 1873 C C . HIS A 1 233 ? -24.351 9.502 2.686 1.00 93.88 233 HIS A C 1
ATOM 1875 O O . HIS A 1 233 ? -23.868 9.450 1.562 1.00 93.88 233 HIS A O 1
ATOM 1881 N N . ASP A 1 234 ? -23.812 10.276 3.638 1.00 94.88 234 ASP A N 1
ATOM 1882 C CA . ASP A 1 234 ? -22.677 11.181 3.378 1.00 94.88 234 ASP A CA 1
ATOM 1883 C C . ASP A 1 234 ? -21.417 10.442 2.890 1.00 94.88 234 ASP A C 1
ATOM 1885 O O . ASP A 1 234 ? -20.548 11.052 2.275 1.00 94.88 234 ASP A O 1
ATOM 1889 N N . VAL A 1 235 ? -21.309 9.146 3.204 1.00 95.06 235 VAL A N 1
ATOM 1890 C CA . VAL A 1 235 ? -20.190 8.268 2.829 1.00 95.06 235 VAL A CA 1
ATOM 1891 C C . VAL A 1 235 ? -20.659 7.054 2.019 1.00 95.06 235 VAL A C 1
ATOM 1893 O O . VAL A 1 235 ? -19.935 6.067 1.886 1.00 95.06 235 VAL A O 1
ATOM 1896 N N . GLU A 1 236 ? -21.894 7.073 1.510 1.00 93.75 236 GLU A N 1
ATOM 1897 C CA . GLU A 1 236 ? -22.419 5.964 0.716 1.00 93.75 236 GLU A CA 1
ATOM 1898 C C . GLU A 1 236 ? -21.668 5.858 -0.617 1.00 93.75 236 GLU A C 1
ATOM 1900 O O . GLU A 1 236 ? -21.455 6.845 -1.316 1.00 93.75 236 GLU A O 1
ATOM 1905 N N . GLY A 1 237 ? -21.228 4.644 -0.954 1.00 93.00 237 GLY A N 1
ATOM 1906 C CA . GLY A 1 237 ? -20.423 4.386 -2.150 1.00 93.00 237 GLY A CA 1
ATOM 1907 C C . GLY A 1 237 ? -18.950 4.790 -2.032 1.00 93.00 237 GLY A C 1
ATOM 1908 O O . GLY A 1 237 ? -18.209 4.626 -2.998 1.00 93.00 237 GLY A O 1
ATOM 1909 N N . TRP A 1 238 ? -18.499 5.288 -0.876 1.00 95.88 238 TRP A N 1
ATOM 1910 C CA . TRP A 1 238 ? -17.085 5.585 -0.667 1.00 95.88 238 TRP A CA 1
ATOM 1911 C C . TRP A 1 238 ? -16.244 4.315 -0.566 1.00 95.88 238 TRP A C 1
ATOM 1913 O O . TRP A 1 238 ? -16.583 3.376 0.153 1.00 95.88 238 TRP A O 1
ATOM 1923 N N . THR A 1 239 ? -15.085 4.351 -1.216 1.00 95.12 239 THR A N 1
ATOM 1924 C CA . THR A 1 239 ? -14.015 3.363 -1.015 1.00 95.12 239 THR A CA 1
ATOM 1925 C C . THR A 1 239 ? -13.386 3.504 0.373 1.00 95.12 239 THR A C 1
ATOM 1927 O O . THR A 1 239 ? -13.423 4.579 0.991 1.00 95.12 239 THR A O 1
ATOM 1930 N N . ALA A 1 240 ? -12.692 2.468 0.852 1.00 94.44 240 ALA A N 1
ATOM 1931 C CA . ALA A 1 240 ? -11.920 2.566 2.090 1.00 94.44 240 ALA A CA 1
ATOM 1932 C C . ALA A 1 240 ? -10.868 3.680 2.016 1.00 94.44 240 ALA A C 1
ATOM 1934 O O . ALA A 1 240 ? -10.624 4.351 3.016 1.00 94.44 240 ALA A O 1
ATOM 1935 N N . GLY A 1 241 ? -10.287 3.929 0.836 1.00 94.75 241 GLY A N 1
ATOM 1936 C CA . GLY A 1 241 ? -9.344 5.026 0.610 1.00 94.75 241 GLY A CA 1
ATOM 1937 C C . GLY A 1 241 ? -9.947 6.411 0.875 1.00 94.75 241 GLY A C 1
ATOM 1938 O O . GLY A 1 241 ? -9.292 7.258 1.491 1.00 94.75 241 GLY A O 1
ATOM 1939 N N . GLN A 1 242 ? -11.202 6.636 0.479 1.00 96.31 242 GLN A N 1
ATOM 1940 C CA . GLN A 1 242 ? -11.924 7.882 0.764 1.00 96.31 242 GLN A CA 1
ATOM 1941 C C . GLN A 1 242 ? -12.216 8.028 2.260 1.00 96.31 242 GLN A C 1
ATOM 1943 O O . GLN A 1 242 ? -11.886 9.055 2.856 1.00 96.31 242 GLN A O 1
ATOM 1948 N N . VAL A 1 243 ? -12.726 6.973 2.905 1.00 96.75 243 VAL A N 1
ATOM 1949 C CA . VAL A 1 243 ? -12.977 6.976 4.358 1.00 96.75 243 VAL A CA 1
ATOM 1950 C C . VAL A 1 243 ? -11.684 7.230 5.140 1.00 96.75 243 VAL A C 1
ATOM 1952 O O . VAL A 1 243 ? -11.662 8.046 6.059 1.00 96.75 243 VAL A O 1
ATOM 1955 N N . ILE A 1 244 ? -10.584 6.580 4.750 1.00 95.88 244 ILE A N 1
ATOM 1956 C CA . ILE A 1 244 ? -9.245 6.795 5.312 1.00 95.88 244 ILE A CA 1
ATOM 1957 C C . ILE A 1 244 ? -8.823 8.257 5.159 1.00 95.88 244 ILE A C 1
ATOM 1959 O O . ILE A 1 244 ? -8.422 8.873 6.143 1.00 95.88 244 ILE A O 1
ATOM 1963 N N . THR A 1 245 ? -8.952 8.820 3.957 1.00 95.88 245 THR A N 1
ATOM 1964 C CA . THR A 1 245 ? -8.584 10.214 3.671 1.00 95.88 245 THR A CA 1
ATOM 1965 C C . THR A 1 245 ? -9.381 11.183 4.540 1.00 95.88 245 THR A C 1
ATOM 1967 O O . THR A 1 245 ? -8.811 12.095 5.138 1.00 95.88 245 THR A O 1
ATOM 1970 N N . PHE A 1 246 ? -10.690 10.972 4.652 1.00 96.69 246 PHE A N 1
ATOM 1971 C CA . PHE A 1 246 ? -11.570 11.750 5.517 1.00 96.69 246 PHE A CA 1
ATOM 1972 C C . PHE A 1 246 ? -11.146 11.680 6.995 1.00 96.69 246 PHE A C 1
ATOM 1974 O O . PHE A 1 246 ? -11.002 12.718 7.645 1.00 96.69 246 PHE A O 1
ATOM 1981 N N . LEU A 1 247 ? -10.878 10.481 7.522 1.00 96.00 247 LEU A N 1
ATOM 1982 C CA . LEU A 1 247 ? -10.443 10.299 8.912 1.00 96.00 247 LEU A CA 1
ATOM 1983 C C . LEU A 1 247 ? -9.056 10.889 9.187 1.00 96.00 247 LEU A C 1
ATOM 1985 O O . LEU A 1 247 ? -8.842 11.472 10.254 1.00 96.00 247 LEU A O 1
ATOM 1989 N N . ASP A 1 248 ? -8.129 10.771 8.236 1.00 94.75 248 ASP A N 1
ATOM 1990 C CA . ASP A 1 248 ? -6.799 11.374 8.331 1.00 94.75 248 ASP A CA 1
ATOM 1991 C C . ASP A 1 248 ? -6.922 12.906 8.362 1.00 94.75 248 ASP A C 1
ATOM 1993 O O . ASP A 1 248 ? -6.318 13.555 9.212 1.00 94.75 248 ASP A O 1
ATOM 1997 N N . LYS A 1 249 ? -7.814 13.498 7.554 1.00 94.31 249 LYS A N 1
ATOM 1998 C CA . LYS A 1 249 ? -8.076 14.949 7.581 1.00 94.31 249 LYS A CA 1
ATOM 1999 C C . LYS A 1 249 ? -8.676 15.447 8.886 1.00 94.31 249 LYS A C 1
ATOM 2001 O O . LYS A 1 249 ? -8.297 16.523 9.342 1.00 94.31 249 LYS A O 1
ATOM 2006 N N . LEU A 1 250 ? -9.575 14.680 9.499 1.00 93.00 250 LEU A N 1
ATOM 2007 C CA . LEU A 1 250 ? -10.077 14.993 10.839 1.00 93.00 250 LEU A CA 1
ATOM 2008 C C . LEU A 1 250 ? -8.987 14.866 11.907 1.00 93.00 250 LEU A C 1
ATOM 2010 O O . LEU A 1 250 ? -8.962 15.642 12.859 1.00 93.00 250 LEU A O 1
ATOM 2014 N N . SER A 1 251 ? -8.084 13.900 11.747 1.00 89.62 251 SER A N 1
ATOM 2015 C CA . SER A 1 251 ? -7.001 13.643 12.698 1.00 89.62 251 SER A CA 1
ATOM 2016 C C . SER A 1 251 ? -5.870 14.670 12.611 1.00 89.62 251 SER A C 1
ATOM 2018 O O . SER A 1 251 ? -5.249 14.956 13.635 1.00 89.62 251 SER A O 1
ATOM 2020 N N . ASP A 1 252 ? -5.604 15.208 11.419 1.00 89.12 252 ASP A N 1
ATOM 2021 C CA . ASP A 1 252 ? -4.572 16.217 11.146 1.00 89.12 252 ASP A CA 1
ATOM 2022 C C . ASP A 1 252 ? -5.008 17.646 11.515 1.00 89.12 252 ASP A C 1
ATOM 2024 O O . ASP A 1 252 ? -4.195 18.574 11.500 1.00 89.12 252 ASP A O 1
ATOM 2028 N N . ALA A 1 253 ? -6.288 17.847 11.838 1.00 85.75 253 ALA A N 1
ATOM 2029 C CA . ALA A 1 253 ? -6.806 19.140 12.255 1.00 85.75 253 ALA A CA 1
ATOM 2030 C C . ALA A 1 253 ? -6.142 19.619 13.559 1.00 85.75 253 ALA A C 1
ATOM 2032 O O . ALA A 1 253 ? -5.898 18.845 14.485 1.00 85.75 253 ALA A O 1
ATOM 2033 N N . SER A 1 254 ? -5.895 20.928 13.667 1.00 78.94 254 SER A N 1
ATOM 2034 C CA . SER A 1 254 ? -5.269 21.527 14.856 1.00 78.94 254 SER A CA 1
ATOM 2035 C C . SER A 1 254 ? -6.135 21.424 16.118 1.00 78.94 254 SER A C 1
ATOM 2037 O O . SER A 1 254 ? -5.607 21.416 17.230 1.00 78.94 254 SER A O 1
ATOM 2039 N N . LYS A 1 255 ? -7.461 21.333 15.956 1.00 83.69 255 LYS A N 1
ATOM 2040 C CA . LYS A 1 255 ? -8.436 21.135 17.034 1.00 83.69 255 LYS A CA 1
ATOM 2041 C C . LYS A 1 255 ? -9.076 19.754 16.881 1.00 83.69 255 LYS A C 1
ATOM 2043 O O . LYS A 1 255 ? -9.723 19.488 15.872 1.00 83.69 255 LYS A O 1
ATOM 2048 N N . SER A 1 256 ? -8.951 18.908 17.905 1.00 84.81 256 SER A N 1
ATOM 2049 C CA . SER A 1 256 ? -9.667 17.628 17.962 1.00 84.81 256 SER A CA 1
ATOM 2050 C C . SER A 1 256 ? -11.181 17.843 17.970 1.00 84.81 256 SER A C 1
ATOM 2052 O O . SER A 1 256 ? -11.684 18.734 18.664 1.00 84.81 256 SER A O 1
ATOM 2054 N N . ILE A 1 257 ? -11.921 16.969 17.284 1.00 87.38 257 ILE A N 1
ATOM 2055 C CA . ILE A 1 257 ? -13.380 16.923 17.416 1.00 87.38 257 ILE A CA 1
ATOM 2056 C C . ILE A 1 257 ? -13.763 16.546 18.864 1.00 87.38 257 ILE A C 1
ATOM 2058 O O . ILE A 1 257 ? -13.080 15.721 19.479 1.00 87.38 257 ILE A O 1
ATOM 2062 N N . PRO A 1 258 ? -14.832 17.111 19.447 1.00 86.62 258 PRO A N 1
ATOM 2063 C CA . PRO A 1 258 ? -15.292 16.707 20.777 1.00 86.62 258 PRO A CA 1
ATOM 2064 C C . PRO A 1 258 ? -15.754 15.240 20.828 1.00 86.62 258 PRO A C 1
ATOM 2066 O O . PRO A 1 258 ? -16.316 14.726 19.860 1.00 86.62 258 PRO A O 1
ATOM 2069 N N . SER A 1 259 ? -15.607 14.580 21.986 1.00 87.81 259 SER A N 1
ATOM 2070 C CA . SER A 1 259 ? -15.967 13.157 22.182 1.00 87.81 259 SER A CA 1
ATOM 2071 C C . SER A 1 259 ? -17.396 12.810 21.733 1.00 87.81 259 SER A C 1
ATOM 2073 O O . SER A 1 259 ? -17.598 11.780 21.090 1.00 87.81 259 SER A O 1
ATOM 2075 N N . LYS A 1 260 ? -18.379 13.695 21.971 1.00 88.81 260 LYS A N 1
ATOM 2076 C CA . LYS A 1 260 ? -19.765 13.520 21.494 1.00 88.81 260 LYS A CA 1
ATOM 2077 C C . LYS A 1 260 ? -19.829 13.289 19.978 1.00 88.81 260 LYS A C 1
ATOM 2079 O O . LYS A 1 260 ? -20.544 12.397 19.525 1.00 88.81 260 LYS A O 1
ATOM 2084 N N . TYR A 1 261 ? -19.082 14.078 19.205 1.00 87.75 261 TYR A N 1
ATOM 2085 C CA . TYR A 1 261 ? -19.061 13.985 17.746 1.00 87.75 261 TYR A CA 1
ATOM 2086 C C . TYR A 1 261 ? -18.287 12.759 17.267 1.00 87.75 261 TYR A C 1
ATOM 2088 O O . TYR A 1 261 ? -18.720 12.138 16.305 1.00 87.75 261 TYR A O 1
ATOM 2096 N N . SER A 1 262 ? -17.231 12.341 17.974 1.00 89.94 262 SER A N 1
ATOM 2097 C CA . SER A 1 262 ? -16.520 11.093 17.655 1.00 89.94 262 SER A CA 1
ATOM 2098 C C . SER A 1 262 ? -17.432 9.866 17.759 1.00 89.94 262 SER A C 1
ATOM 2100 O O . SER A 1 262 ? -17.507 9.062 16.831 1.00 89.94 262 SER A O 1
ATOM 2102 N N . LYS A 1 263 ? -18.210 9.755 18.845 1.00 91.00 263 LYS A N 1
ATOM 2103 C CA . LYS A 1 263 ? -19.183 8.660 19.030 1.00 91.00 263 LYS A CA 1
ATOM 2104 C C . LYS A 1 263 ? -20.279 8.670 17.968 1.00 91.00 263 LYS A C 1
ATOM 2106 O O . LYS A 1 263 ? -20.675 7.621 17.454 1.00 91.00 263 LYS A O 1
ATOM 2111 N N . MET A 1 264 ? -20.769 9.865 17.638 1.00 90.94 264 MET A N 1
ATOM 2112 C CA . MET A 1 264 ? -21.776 10.049 16.597 1.00 90.94 264 MET A CA 1
ATOM 2113 C C . MET A 1 264 ? -21.232 9.629 15.225 1.00 90.94 264 MET A C 1
ATOM 2115 O O . MET A 1 264 ? -21.886 8.862 14.527 1.00 90.94 264 MET A O 1
ATOM 2119 N N . LEU A 1 265 ? -20.012 10.043 14.885 1.00 92.62 265 LEU A N 1
ATOM 2120 C CA . LEU A 1 265 ? -19.304 9.675 13.659 1.00 92.62 265 LEU A CA 1
ATOM 2121 C C . LEU A 1 265 ? -19.121 8.153 13.542 1.00 92.62 265 LEU A C 1
ATOM 2123 O O . LEU A 1 265 ? -19.461 7.568 12.514 1.00 92.62 265 LEU A O 1
ATOM 2127 N N . GLY A 1 266 ? -18.690 7.490 14.620 1.00 92.88 266 GLY A N 1
ATOM 2128 C CA . GLY A 1 266 ? -18.554 6.031 14.655 1.00 92.88 266 GLY A CA 1
ATOM 2129 C C . GLY A 1 266 ? -19.871 5.275 14.463 1.00 92.88 266 GLY A C 1
ATOM 2130 O O . GLY A 1 266 ? -19.887 4.212 13.839 1.00 92.88 266 GLY A O 1
ATOM 2131 N N . SER A 1 267 ? -20.974 5.834 14.966 1.00 92.50 267 SER A N 1
ATOM 2132 C CA . SER A 1 267 ? -22.309 5.230 14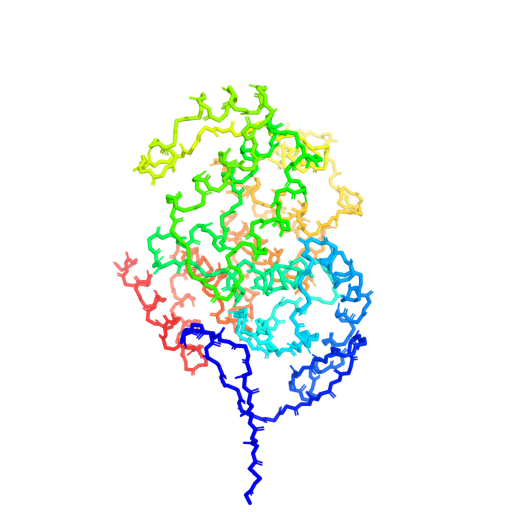.879 1.00 92.50 267 SER A CA 1
ATOM 2133 C C . SER A 1 267 ? -22.962 5.443 13.512 1.00 92.50 267 SER A C 1
ATOM 2135 O O . SER A 1 267 ? -23.489 4.488 12.941 1.00 92.50 267 SER A O 1
ATOM 2137 N N . ILE A 1 268 ? -22.918 6.672 12.983 1.00 94.50 268 ILE A N 1
ATOM 2138 C CA . ILE A 1 268 ? -23.575 7.055 11.722 1.00 94.50 268 ILE A CA 1
ATOM 2139 C C . ILE A 1 268 ? -22.886 6.399 10.525 1.00 94.50 268 ILE A C 1
ATOM 2141 O O . ILE A 1 268 ? -23.568 5.860 9.658 1.00 94.50 268 ILE A O 1
ATOM 2145 N N . TYR A 1 269 ? -21.551 6.400 10.495 1.00 95.81 269 TYR A N 1
ATOM 2146 C CA . TYR A 1 269 ? -20.773 5.854 9.376 1.00 95.81 269 TYR A CA 1
ATOM 2147 C C . TYR A 1 269 ? -20.321 4.403 9.596 1.00 95.81 269 TYR A C 1
ATOM 2149 O O . TYR A 1 269 ? -19.551 3.863 8.811 1.00 95.81 269 TYR A O 1
ATOM 2157 N N . GLY A 1 270 ? -20.764 3.753 10.679 1.00 94.12 270 GLY A N 1
ATOM 2158 C CA . GLY A 1 270 ? -20.465 2.342 10.945 1.00 94.12 270 GLY A CA 1
ATOM 2159 C C . GLY A 1 270 ? -18.993 2.026 11.248 1.00 94.12 270 GLY A C 1
ATOM 2160 O O . GLY A 1 270 ? -18.616 0.854 11.265 1.00 94.12 270 GLY A O 1
ATOM 2161 N N . LEU A 1 271 ? -18.163 3.033 11.532 1.00 94.56 271 LEU A N 1
ATOM 2162 C CA . LEU A 1 271 ? -16.713 2.875 11.711 1.00 94.56 271 LEU A CA 1
ATOM 2163 C C . LEU A 1 271 ? -16.345 2.033 12.936 1.00 94.56 271 LEU A C 1
ATOM 2165 O O . LEU A 1 271 ? -15.313 1.373 12.936 1.00 94.56 271 LEU A O 1
ATOM 2169 N N . ALA A 1 272 ? -17.198 2.011 13.962 1.00 90.44 272 ALA A N 1
ATOM 2170 C CA . ALA A 1 272 ? -16.987 1.181 15.148 1.00 90.44 272 ALA A CA 1
ATOM 2171 C C . ALA A 1 272 ? -17.206 -0.323 14.882 1.00 90.44 272 ALA A C 1
ATOM 2173 O O . ALA A 1 272 ? -16.789 -1.156 15.679 1.00 90.44 272 ALA A O 1
ATOM 2174 N N . ARG A 1 273 ? -17.879 -0.682 13.778 1.00 91.12 273 ARG A N 1
ATOM 2175 C CA . ARG A 1 273 ? -18.225 -2.072 13.426 1.00 91.12 273 ARG A CA 1
ATOM 2176 C C . ARG A 1 273 ? -17.458 -2.604 12.218 1.00 91.12 273 ARG A C 1
ATOM 2178 O O . ARG A 1 273 ? -17.651 -3.761 11.848 1.00 91.12 273 ARG A O 1
ATOM 2185 N N . THR A 1 274 ? -16.630 -1.777 11.583 1.00 93.50 274 THR A N 1
ATOM 2186 C CA . THR A 1 274 ? -15.863 -2.202 10.413 1.00 93.50 274 THR A CA 1
ATOM 2187 C C . THR A 1 274 ? -14.839 -3.271 10.787 1.00 93.50 274 THR A C 1
ATOM 2189 O O . THR A 1 274 ? -14.197 -3.208 11.835 1.00 93.50 274 THR A O 1
ATOM 2192 N N . LYS A 1 275 ? -14.675 -4.256 9.904 1.00 92.56 275 LYS A N 1
ATOM 2193 C CA . LYS A 1 275 ? -13.599 -5.251 9.984 1.00 92.56 275 LYS A CA 1
ATOM 2194 C C . LYS A 1 275 ? -12.325 -4.771 9.290 1.00 92.56 275 LYS A C 1
ATOM 2196 O O . LYS A 1 275 ? -11.294 -5.428 9.394 1.00 92.56 275 LYS A O 1
ATOM 2201 N N . ASN A 1 276 ? -12.370 -3.629 8.603 1.00 94.94 276 ASN A N 1
ATOM 2202 C CA . ASN A 1 276 ? -11.212 -3.062 7.939 1.00 94.94 276 ASN A CA 1
ATOM 2203 C C . ASN A 1 276 ? -10.285 -2.383 8.961 1.00 94.94 276 ASN A C 1
ATOM 2205 O O . ASN A 1 276 ? -10.602 -1.332 9.524 1.00 94.94 276 ASN A O 1
ATOM 2209 N N . PHE A 1 277 ? -9.111 -2.976 9.186 1.00 94.00 277 PHE A N 1
ATOM 2210 C CA . PHE A 1 277 ? -8.152 -2.507 10.190 1.00 94.00 277 PHE A CA 1
ATOM 2211 C C . PHE A 1 277 ? -7.590 -1.111 9.881 1.00 94.00 277 PHE A C 1
ATOM 2213 O O . PHE A 1 277 ? -7.233 -0.380 10.809 1.00 94.00 277 PHE A O 1
ATOM 2220 N N . GLU A 1 278 ? -7.523 -0.711 8.608 1.00 94.56 278 GLU A N 1
ATOM 2221 C CA . GLU A 1 278 ? -7.069 0.628 8.217 1.00 94.56 278 GLU A CA 1
ATOM 2222 C C . GLU A 1 278 ? -8.066 1.710 8.647 1.00 94.56 278 GLU A C 1
ATOM 2224 O O . GLU A 1 278 ? -7.646 2.768 9.122 1.00 94.56 278 GLU A O 1
ATOM 2229 N N . ILE A 1 279 ? -9.367 1.433 8.532 1.00 96.25 279 ILE A N 1
ATOM 2230 C CA . ILE A 1 279 ? -10.436 2.348 8.951 1.00 96.25 279 ILE A CA 1
ATOM 2231 C C . ILE A 1 279 ? -10.590 2.316 10.473 1.00 96.25 279 ILE A C 1
ATOM 2233 O O . ILE A 1 279 ? -10.556 3.363 11.123 1.00 96.25 279 ILE A O 1
ATOM 2237 N N . LEU A 1 280 ? -10.709 1.116 11.053 1.00 95.69 280 LEU A N 1
ATOM 2238 C CA . LEU A 1 280 ? -10.944 0.947 12.485 1.00 95.69 280 LEU A CA 1
ATOM 2239 C C . LEU A 1 280 ? -9.819 1.580 13.306 1.00 95.69 280 LEU A C 1
ATOM 2241 O O . LEU A 1 280 ? -10.090 2.351 14.221 1.00 95.69 280 LEU A O 1
ATOM 2245 N N . SER A 1 281 ? -8.552 1.341 12.948 1.00 94.94 281 SER A N 1
ATOM 2246 C CA . SER A 1 281 ? -7.427 1.943 13.677 1.00 94.94 281 SER A CA 1
ATOM 2247 C C 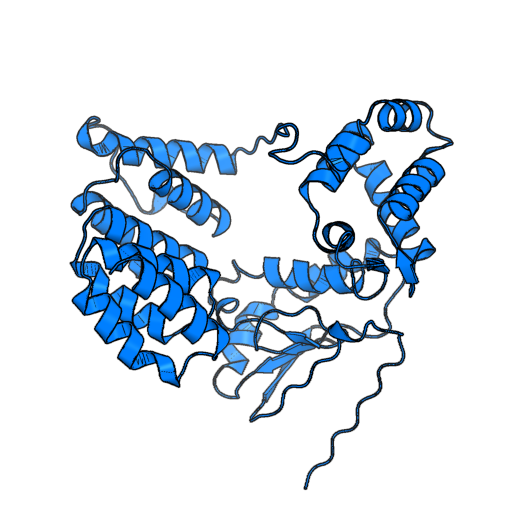. SER A 1 281 ? -7.463 3.474 13.669 1.00 94.94 281 SER A C 1
ATOM 2249 O O . SER A 1 281 ? -7.203 4.084 14.703 1.00 94.94 281 SER A O 1
ATOM 2251 N N . ARG A 1 282 ? -7.824 4.111 12.549 1.00 94.81 282 ARG A N 1
ATOM 2252 C CA . ARG A 1 282 ? -7.957 5.574 12.458 1.00 94.81 282 ARG A CA 1
ATOM 2253 C C . ARG A 1 282 ? -9.108 6.100 13.297 1.00 94.81 282 ARG A C 1
ATOM 2255 O O . ARG A 1 282 ? -8.931 7.084 14.005 1.00 94.81 282 ARG A O 1
ATOM 2262 N N . TYR A 1 283 ? -10.250 5.420 13.275 1.00 95.75 283 TYR A N 1
ATOM 2263 C CA . TYR A 1 283 ? -11.392 5.773 14.113 1.00 95.75 283 TYR A CA 1
ATOM 2264 C C . TYR A 1 283 ? -11.075 5.666 15.616 1.00 95.75 283 TYR A C 1
ATOM 2266 O O . TYR A 1 283 ? -11.383 6.584 16.382 1.00 95.75 283 TYR A O 1
ATOM 2274 N N . LEU A 1 284 ? -10.411 4.584 16.041 1.00 94.25 284 LEU A N 1
ATOM 2275 C CA . LEU A 1 284 ? -9.980 4.399 17.431 1.00 94.25 284 LEU A CA 1
ATOM 2276 C C . LEU A 1 284 ? -9.029 5.521 17.867 1.00 94.25 284 LEU A C 1
ATOM 2278 O O . LEU A 1 284 ? -9.208 6.113 18.931 1.00 94.25 284 LEU A O 1
ATOM 2282 N N . ARG A 1 285 ? -8.052 5.853 17.017 1.00 92.50 285 ARG A N 1
ATOM 2283 C CA . ARG A 1 285 ? -7.102 6.946 17.258 1.00 92.50 285 ARG A CA 1
ATOM 2284 C C . ARG A 1 285 ? -7.784 8.307 17.360 1.00 92.50 285 ARG A C 1
ATOM 2286 O O . ARG A 1 285 ? -7.583 9.041 18.326 1.00 92.50 285 ARG A O 1
ATOM 2293 N N . LEU A 1 286 ? -8.657 8.619 16.403 1.00 92.50 286 LEU A N 1
ATOM 2294 C CA . LEU A 1 286 ? -9.456 9.842 16.409 1.00 92.50 286 LEU A CA 1
ATOM 2295 C C . LEU A 1 286 ? -10.261 9.967 17.714 1.00 92.50 286 LEU A C 1
ATOM 2297 O O . LEU A 1 286 ? -10.195 11.000 18.378 1.00 92.50 286 LEU A O 1
ATOM 2301 N N . SER A 1 287 ? -10.921 8.889 18.143 1.00 92.31 287 SER A N 1
ATOM 2302 C CA . SER A 1 287 ? -11.711 8.862 19.383 1.00 92.31 287 SER A CA 1
ATOM 2303 C C . SER A 1 287 ? -10.862 9.099 20.636 1.00 92.31 287 SER A C 1
ATOM 2305 O O . SER A 1 287 ? -11.248 9.876 21.514 1.00 92.31 287 SER A O 1
ATOM 2307 N N . MET A 1 288 ? -9.667 8.505 20.709 1.00 90.19 288 MET A N 1
ATOM 2308 C CA . MET A 1 288 ? -8.738 8.754 21.817 1.00 90.19 288 MET A CA 1
ATOM 2309 C C . MET A 1 288 ? -8.237 10.203 21.840 1.00 90.19 288 MET A C 1
ATOM 2311 O O . MET A 1 288 ? -8.179 10.813 22.909 1.00 90.19 288 MET A O 1
ATOM 2315 N N . ARG A 1 289 ? -7.946 10.800 20.675 1.00 89.00 289 ARG A N 1
ATOM 2316 C CA . ARG A 1 289 ? -7.589 12.229 20.555 1.00 89.00 289 ARG A CA 1
ATOM 2317 C C . ARG A 1 289 ? -8.731 13.160 20.959 1.00 89.00 289 ARG A C 1
ATOM 2319 O O . ARG A 1 289 ? -8.481 14.250 21.478 1.00 89.00 289 ARG A O 1
ATOM 2326 N N . SER A 1 290 ? -9.973 12.717 20.787 1.00 89.12 290 SER A N 1
ATOM 2327 C CA . SER A 1 290 ? -11.184 13.367 21.301 1.00 89.12 290 SER A CA 1
ATOM 2328 C C . SER A 1 290 ? -11.401 13.180 22.807 1.00 89.12 290 SER A C 1
ATOM 2330 O O . SER A 1 290 ? -12.411 13.646 23.340 1.00 89.12 290 SER A O 1
ATOM 2332 N N . LYS A 1 291 ? -10.453 12.536 23.504 1.00 88.06 291 LYS A N 1
ATOM 2333 C CA . LYS A 1 291 ? -10.485 12.204 24.937 1.00 88.06 291 LYS A CA 1
ATOM 2334 C C . LYS A 1 291 ? -11.630 11.267 25.329 1.00 88.06 291 LYS A C 1
ATOM 2336 O O . LYS A 1 291 ? -12.056 11.268 26.485 1.00 88.06 291 LYS A O 1
ATOM 2341 N N . ASP A 1 292 ? -12.117 10.464 24.387 1.00 88.94 292 ASP A N 1
ATOM 2342 C CA . ASP A 1 292 ? -13.123 9.446 24.660 1.00 88.94 292 ASP A CA 1
ATOM 2343 C C . ASP A 1 292 ? -12.480 8.231 25.339 1.00 88.94 292 ASP A C 1
ATOM 2345 O O . ASP A 1 292 ? -11.670 7.525 24.742 1.00 88.94 292 ASP A O 1
ATOM 2349 N N . LYS A 1 293 ? -12.816 7.996 26.609 1.00 87.56 293 LYS A N 1
ATOM 2350 C CA . LYS A 1 293 ? -12.297 6.852 27.374 1.00 87.56 293 LYS A CA 1
ATOM 2351 C C . LYS A 1 293 ? -13.096 5.574 27.135 1.00 87.56 293 LYS A C 1
ATOM 2353 O O . LYS A 1 293 ? -12.581 4.494 27.421 1.00 87.56 293 LYS A O 1
ATOM 2358 N N . ASP A 1 294 ? -14.308 5.682 26.595 1.00 89.81 294 ASP A N 1
ATOM 2359 C CA . ASP A 1 294 ? -15.191 4.529 26.409 1.00 89.81 294 ASP A CA 1
ATOM 2360 C C . ASP A 1 294 ? -14.703 3.621 25.272 1.00 89.81 294 ASP A C 1
ATOM 2362 O O . ASP A 1 294 ? -15.101 2.465 25.205 1.00 89.81 294 ASP A O 1
ATOM 2366 N N . ILE A 1 295 ? -13.782 4.116 24.435 1.00 91.25 295 ILE A N 1
ATOM 2367 C CA . ILE A 1 295 ? -13.165 3.373 23.330 1.00 91.25 295 ILE A CA 1
ATOM 2368 C C . ILE A 1 295 ? -12.019 2.444 23.774 1.00 91.25 295 ILE A C 1
ATOM 2370 O O . ILE A 1 295 ? -11.550 1.612 22.999 1.00 91.25 295 ILE A O 1
ATOM 2374 N N . LEU A 1 296 ? -11.523 2.570 25.013 1.00 90.88 296 LEU A N 1
ATOM 2375 C CA . LEU A 1 296 ? -10.369 1.793 25.487 1.00 90.88 296 LEU A CA 1
ATOM 2376 C C . LEU A 1 296 ? -10.570 0.263 25.406 1.00 90.88 296 LEU A C 1
ATOM 2378 O O . LEU A 1 296 ? -9.627 -0.418 24.999 1.00 90.88 296 LEU A O 1
ATOM 2382 N N . PRO A 1 297 ? -11.749 -0.311 25.725 1.00 92.50 297 PRO A N 1
ATOM 2383 C CA . PRO A 1 297 ? -11.994 -1.738 25.518 1.00 92.50 297 PRO A CA 1
ATOM 2384 C C . PRO A 1 297 ? -11.837 -2.165 24.052 1.00 92.50 297 PRO A C 1
ATOM 2386 O O . PRO A 1 297 ? -11.202 -3.185 23.783 1.00 92.50 297 PRO A O 1
ATOM 2389 N N . ASP A 1 298 ? -12.330 -1.365 23.102 1.00 92.69 298 ASP A N 1
ATOM 2390 C CA . ASP A 1 298 ? -12.203 -1.651 21.667 1.00 92.69 298 ASP A CA 1
ATOM 2391 C C . ASP A 1 298 ? -10.738 -1.588 21.210 1.00 92.69 298 ASP A C 1
ATOM 2393 O O . ASP A 1 298 ? -10.281 -2.431 20.435 1.00 92.69 298 ASP A O 1
ATOM 2397 N N . VAL A 1 299 ? -9.958 -0.649 21.760 1.00 92.62 299 VAL A N 1
ATOM 2398 C CA . VAL A 1 299 ? -8.503 -0.570 21.541 1.00 92.62 299 VAL A CA 1
ATOM 2399 C C . VAL A 1 299 ? -7.790 -1.821 22.065 1.00 92.62 299 VAL A C 1
ATOM 2401 O O . VAL A 1 299 ? -6.906 -2.347 21.388 1.00 92.62 299 VAL A O 1
ATOM 2404 N N . GLU A 1 300 ? -8.163 -2.334 23.242 1.00 91.94 300 GLU A N 1
ATOM 2405 C CA . GLU A 1 300 ? -7.578 -3.566 23.793 1.00 91.94 300 GLU A CA 1
ATOM 2406 C C . GLU A 1 300 ? -7.873 -4.782 22.907 1.00 91.94 300 GLU A C 1
ATOM 2408 O O . GLU A 1 300 ? -6.982 -5.608 22.678 1.00 91.94 300 GLU A O 1
ATOM 2413 N N . VAL A 1 301 ? -9.111 -4.898 22.414 1.00 92.31 301 VAL A N 1
ATOM 2414 C CA . VAL A 1 301 ? -9.517 -5.966 21.491 1.00 92.31 301 VAL A CA 1
ATOM 2415 C C . VAL A 1 301 ? -8.712 -5.871 20.198 1.00 92.31 301 VAL A C 1
ATOM 2417 O O . VAL A 1 301 ? -8.111 -6.864 19.789 1.00 92.31 301 VAL A O 1
ATOM 2420 N N . PHE A 1 302 ? -8.618 -4.679 19.604 1.00 92.62 302 PHE A N 1
ATOM 2421 C CA . PHE A 1 302 ? -7.856 -4.447 18.378 1.00 92.62 302 PHE A CA 1
ATOM 2422 C C . PHE A 1 302 ? -6.372 -4.818 18.539 1.00 92.62 302 PHE A C 1
ATOM 2424 O O . PHE A 1 302 ? -5.806 -5.542 17.717 1.00 92.62 302 PHE A O 1
ATOM 2431 N N . LEU A 1 303 ? -5.731 -4.368 19.624 1.00 90.06 303 LEU A N 1
ATOM 2432 C CA . LEU A 1 303 ? -4.323 -4.668 19.919 1.00 90.06 303 LEU A CA 1
ATOM 2433 C C . LEU A 1 303 ? -4.068 -6.163 20.164 1.00 90.06 303 LEU A C 1
ATOM 2435 O O . LEU A 1 303 ? -2.959 -6.637 19.927 1.00 90.06 303 LEU A O 1
ATOM 2439 N N . GLY A 1 304 ? -5.081 -6.912 20.605 1.00 88.50 304 GLY A N 1
ATOM 2440 C CA . GLY A 1 304 ? -5.009 -8.366 20.746 1.00 88.50 304 GLY A CA 1
ATOM 2441 C C . GLY A 1 304 ? -5.095 -9.134 19.423 1.00 88.50 304 GLY A C 1
ATOM 2442 O O . GLY A 1 304 ? -4.728 -10.306 19.382 1.00 88.50 304 GLY A O 1
ATOM 2443 N N . GLN A 1 305 ? -5.564 -8.497 18.345 1.00 89.06 305 GLN A N 1
ATOM 2444 C CA . GLN A 1 305 ? -5.807 -9.144 17.050 1.00 89.06 305 GLN A CA 1
ATOM 2445 C C . GLN A 1 305 ? -4.657 -8.977 16.051 1.00 89.06 305 GLN A C 1
ATOM 2447 O O . GLN A 1 305 ? -4.546 -9.762 15.110 1.00 89.06 305 GLN A O 1
ATOM 2452 N N . THR A 1 306 ? -3.793 -7.970 16.216 1.00 86.62 306 THR A N 1
ATOM 2453 C CA . THR A 1 306 ? -2.726 -7.686 15.247 1.00 86.62 306 THR A CA 1
ATOM 2454 C C . THR A 1 306 ? -1.399 -7.323 15.900 1.00 86.62 306 THR A C 1
ATOM 2456 O O . THR A 1 306 ? -1.330 -6.572 16.864 1.00 86.62 306 THR A O 1
ATOM 2459 N N . GLY A 1 307 ? -0.310 -7.822 15.312 1.00 84.31 307 GLY A N 1
ATOM 2460 C CA . GLY A 1 307 ? 1.062 -7.443 15.659 1.00 84.31 307 GLY A CA 1
ATOM 2461 C C . GLY A 1 307 ? 1.684 -6.417 14.706 1.00 84.31 307 GLY A C 1
ATOM 2462 O O . GLY A 1 307 ? 2.894 -6.186 14.777 1.00 84.31 307 GLY A O 1
ATOM 2463 N N . ARG A 1 308 ? 0.917 -5.849 13.760 1.00 85.88 308 ARG A N 1
ATOM 2464 C CA . ARG A 1 308 ? 1.459 -4.958 12.721 1.00 85.88 308 ARG A CA 1
ATOM 2465 C C . ARG A 1 308 ? 1.804 -3.593 13.313 1.00 85.88 308 ARG A C 1
ATOM 2467 O O . ARG A 1 308 ? 0.921 -2.833 13.703 1.00 85.88 308 ARG A O 1
ATOM 2474 N N . MET A 1 309 ? 3.095 -3.253 13.305 1.00 86.69 309 MET A N 1
ATOM 2475 C CA . MET A 1 309 ? 3.615 -2.021 13.920 1.00 86.69 309 MET A CA 1
ATOM 2476 C C . MET A 1 309 ? 2.941 -0.741 13.424 1.00 86.69 309 MET A C 1
ATOM 2478 O O . MET A 1 309 ? 2.798 0.187 14.214 1.00 86.69 309 MET A O 1
ATOM 2482 N N . LYS A 1 310 ? 2.488 -0.719 12.161 1.00 88.00 310 LYS A N 1
ATOM 2483 C CA . LYS A 1 310 ? 1.703 0.379 11.578 1.00 88.00 310 LYS A CA 1
ATOM 2484 C C . LYS A 1 310 ? 0.513 0.783 12.459 1.00 88.00 310 LYS A C 1
ATOM 2486 O O . LYS A 1 310 ? 0.259 1.971 12.597 1.00 88.00 310 LYS A O 1
ATOM 2491 N N . PHE A 1 311 ? -0.184 -0.181 13.062 1.00 90.06 311 PHE A N 1
ATOM 2492 C CA . PHE A 1 311 ? -1.327 0.093 13.939 1.00 90.06 311 PHE A CA 1
ATOM 2493 C C . PHE A 1 311 ? -0.945 0.049 15.412 1.00 90.06 311 PHE A C 1
ATOM 2495 O O . PHE A 1 311 ? -1.345 0.914 16.185 1.00 90.06 311 PHE A O 1
ATOM 2502 N N . VAL A 1 312 ? -0.143 -0.948 15.795 1.00 88.31 312 VAL A N 1
ATOM 2503 C CA . VAL A 1 312 ? 0.180 -1.206 17.198 1.00 88.31 312 VAL A CA 1
ATOM 2504 C C . VAL A 1 312 ? 0.919 -0.027 17.827 1.00 88.31 312 VAL A C 1
ATOM 2506 O O . VAL A 1 312 ? 0.566 0.389 18.922 1.00 88.31 312 VAL A O 1
ATOM 2509 N N . ARG A 1 313 ? 1.913 0.555 17.145 1.00 88.62 313 ARG A N 1
ATOM 2510 C CA . ARG A 1 313 ? 2.693 1.657 17.726 1.00 88.62 313 ARG A CA 1
ATOM 2511 C C . ARG A 1 313 ? 1.844 2.908 17.987 1.00 88.62 313 ARG A C 1
ATOM 2513 O O . ARG A 1 313 ? 1.830 3.329 19.142 1.00 88.62 313 ARG A O 1
ATOM 2520 N N . PRO A 1 314 ? 1.106 3.468 17.009 1.00 88.38 314 PRO A N 1
ATOM 2521 C CA . PRO A 1 314 ? 0.263 4.635 17.271 1.00 88.38 314 PRO A CA 1
ATOM 2522 C C . PRO A 1 314 ? -0.801 4.384 18.348 1.00 88.38 314 PRO A C 1
ATOM 2524 O O . PRO A 1 314 ? -1.047 5.248 19.184 1.00 88.38 314 PRO A O 1
ATOM 2527 N N . LEU A 1 315 ? -1.384 3.179 18.380 1.00 87.00 315 LEU A N 1
ATOM 2528 C CA . LEU A 1 315 ? -2.372 2.787 19.390 1.00 87.00 315 LEU A CA 1
ATOM 2529 C C . LEU A 1 315 ? -1.774 2.508 20.775 1.00 87.00 315 LEU A C 1
ATOM 2531 O O . LEU A 1 315 ? -2.542 2.337 21.709 1.00 87.00 315 LEU A O 1
ATOM 2535 N N . PHE A 1 316 ? -0.449 2.460 20.941 1.00 84.75 316 PHE A N 1
ATOM 2536 C CA . PHE A 1 316 ? 0.203 2.507 22.256 1.00 84.75 316 PHE A CA 1
ATOM 2537 C C . PHE A 1 316 ? 0.685 3.922 22.606 1.00 84.75 316 PHE A C 1
ATOM 2539 O O . PHE A 1 316 ? 0.639 4.293 23.774 1.00 84.75 316 PHE A O 1
ATOM 2546 N N . GLU A 1 317 ? 1.107 4.721 21.620 1.00 82.50 317 GLU A N 1
ATOM 2547 C CA . GLU A 1 317 ? 1.527 6.117 21.818 1.00 82.50 317 GLU A CA 1
ATOM 2548 C C . GLU A 1 317 ? 0.362 7.002 22.298 1.00 82.50 317 GLU A C 1
ATOM 2550 O O . GLU A 1 317 ? 0.527 7.777 23.237 1.00 82.50 317 GLU A O 1
ATOM 2555 N N . GLU A 1 318 ? -0.832 6.859 21.716 1.00 76.12 318 GLU A N 1
ATOM 2556 C CA . GLU A 1 318 ? -1.979 7.714 22.054 1.00 76.12 318 GLU A CA 1
ATOM 2557 C C . GLU A 1 318 ? -2.591 7.433 23.446 1.00 76.12 318 GLU A C 1
ATOM 2559 O O . GLU A 1 318 ? -2.798 8.391 24.198 1.00 76.12 318 GLU A O 1
ATOM 2564 N N . PRO A 1 319 ? -2.821 6.174 23.882 1.00 63.94 319 PRO A N 1
ATOM 2565 C CA . PRO A 1 319 ? -3.284 5.905 25.240 1.00 63.94 319 PRO A CA 1
ATOM 2566 C C . PRO A 1 319 ? -2.276 6.261 26.326 1.00 63.94 319 PRO A C 1
ATOM 2568 O O . PRO A 1 319 ? -2.707 6.502 27.447 1.00 63.94 319 PRO A O 1
ATOM 2571 N N . LEU A 1 320 ? -0.965 6.304 26.058 1.00 62.44 320 LEU A N 1
ATOM 2572 C CA . LEU A 1 320 ? 0.004 6.743 27.074 1.00 62.44 320 LEU A CA 1
ATOM 2573 C C . LEU A 1 320 ? -0.282 8.180 27.537 1.00 62.44 320 LEU A C 1
ATOM 2575 O O . LEU A 1 320 ? -0.094 8.480 28.713 1.00 62.44 320 LEU A O 1
ATOM 2579 N N . ALA A 1 321 ? -0.836 9.023 26.660 1.00 65.25 321 ALA A N 1
ATOM 2580 C CA . ALA A 1 321 ? -1.293 10.368 27.004 1.00 65.25 321 ALA A CA 1
ATOM 2581 C C . ALA A 1 321 ? -2.667 10.402 27.711 1.00 65.25 321 ALA A C 1
ATOM 2583 O O . ALA A 1 321 ? -2.989 11.387 28.375 1.00 65.25 321 ALA A O 1
ATOM 2584 N N . LEU A 1 322 ? -3.492 9.353 27.576 1.00 73.62 322 LEU A N 1
ATOM 2585 C CA . LEU A 1 322 ? -4.872 9.306 28.091 1.00 73.62 322 LEU A CA 1
ATOM 2586 C C . LEU A 1 322 ? -5.014 8.496 29.396 1.00 73.62 322 LEU A C 1
ATOM 2588 O O . LEU A 1 322 ? -5.759 8.885 30.298 1.00 73.62 322 LEU A O 1
ATOM 2592 N N . ASN A 1 323 ? -4.355 7.336 29.470 1.00 81.56 323 ASN A N 1
ATOM 2593 C CA . ASN A 1 323 ? -4.384 6.372 30.569 1.00 81.56 323 ASN A CA 1
ATOM 2594 C C . ASN A 1 323 ? -3.163 5.423 30.513 1.00 81.56 323 ASN A C 1
ATOM 2596 O O . ASN A 1 323 ? -3.204 4.339 29.922 1.00 81.56 323 ASN A O 1
ATOM 2600 N N . GLN A 1 324 ? -2.080 5.807 31.192 1.00 83.56 324 GLN A N 1
ATOM 2601 C CA . GLN A 1 324 ? -0.838 5.030 31.250 1.00 83.56 324 GLN A CA 1
ATOM 2602 C C . GLN A 1 324 ? -1.035 3.627 31.853 1.00 83.56 324 GLN A C 1
ATOM 2604 O O . GLN A 1 324 ? -0.467 2.650 31.362 1.00 83.56 324 GLN A O 1
ATOM 2609 N N . THR A 1 325 ? -1.881 3.485 32.878 1.00 87.50 325 THR A N 1
ATOM 2610 C CA . THR A 1 325 ? -2.160 2.187 33.515 1.00 87.50 325 THR A CA 1
ATOM 2611 C C . THR A 1 325 ? -2.776 1.195 32.530 1.00 87.50 325 THR A C 1
ATOM 2613 O O . THR A 1 325 ? -2.374 0.030 32.499 1.00 87.50 325 THR A O 1
ATOM 2616 N N . PHE A 1 326 ? -3.711 1.656 31.693 1.00 88.12 326 PHE A N 1
ATOM 2617 C CA . PHE A 1 326 ? -4.299 0.843 30.631 1.00 88.12 326 PHE A CA 1
ATOM 2618 C C . PHE A 1 326 ? -3.228 0.371 29.638 1.00 88.12 326 PHE A C 1
ATOM 2620 O O . PHE A 1 326 ? -3.100 -0.831 29.415 1.00 88.12 326 PHE A O 1
ATOM 2627 N N . ALA A 1 327 ? -2.399 1.284 29.118 1.00 86.44 327 ALA A N 1
ATOM 2628 C CA . ALA A 1 327 ? -1.338 0.943 28.167 1.00 86.44 327 ALA A CA 1
ATOM 2629 C C . ALA A 1 327 ? -0.372 -0.118 28.731 1.00 86.44 327 ALA A C 1
ATOM 2631 O O . ALA A 1 327 ? -0.075 -1.115 28.071 1.00 86.44 327 ALA A O 1
ATOM 2632 N N . HIS A 1 328 ? 0.064 0.040 29.986 1.00 87.38 328 HIS A N 1
ATOM 2633 C CA . HIS A 1 328 ? 0.941 -0.928 30.646 1.00 87.38 328 HIS A CA 1
ATOM 2634 C C . HIS A 1 328 ? 0.287 -2.303 30.821 1.00 87.38 328 HIS A C 1
ATOM 2636 O O . HIS A 1 328 ? 0.914 -3.325 30.528 1.00 87.38 328 HIS A O 1
ATOM 2642 N N . LYS A 1 329 ? -0.973 -2.345 31.269 1.00 90.94 329 LYS A N 1
ATOM 2643 C CA . LYS A 1 329 ? -1.710 -3.601 31.457 1.00 90.94 329 LYS A CA 1
ATOM 2644 C C . LYS A 1 329 ? -1.904 -4.335 30.127 1.00 90.94 329 LYS A C 1
ATOM 2646 O O . LYS A 1 329 ? -1.622 -5.531 30.047 1.00 90.94 329 LYS A O 1
ATOM 2651 N N . THR A 1 330 ? -2.310 -3.616 29.083 1.00 89.81 330 THR A N 1
ATOM 2652 C CA . THR A 1 330 ? -2.518 -4.163 27.736 1.00 89.81 330 THR A CA 1
ATOM 2653 C C . THR A 1 330 ? -1.217 -4.699 27.140 1.00 89.81 330 THR A C 1
ATOM 2655 O O . THR A 1 330 ? -1.190 -5.816 26.622 1.00 89.81 330 THR A O 1
ATOM 2658 N N . PHE A 1 331 ? -0.103 -3.974 27.286 1.00 88.69 331 PHE A N 1
ATOM 2659 C CA . PHE A 1 331 ? 1.205 -4.454 26.839 1.00 88.69 331 PHE A CA 1
ATOM 2660 C C . PHE A 1 331 ? 1.610 -5.759 27.538 1.00 88.69 331 PHE A C 1
ATOM 2662 O O . PHE A 1 331 ? 1.995 -6.725 26.877 1.00 88.69 331 PHE A O 1
ATOM 2669 N N . LEU A 1 332 ? 1.493 -5.823 28.870 1.00 90.25 332 LEU A N 1
ATOM 2670 C CA . LEU A 1 332 ? 1.843 -7.026 29.631 1.00 90.25 332 LEU A CA 1
ATOM 2671 C C . LEU A 1 332 ? 0.988 -8.236 29.243 1.00 90.25 332 LEU A C 1
ATOM 2673 O O . LEU A 1 332 ? 1.516 -9.346 29.197 1.00 90.25 332 LEU A O 1
ATOM 2677 N N . LYS A 1 333 ? -0.293 -8.015 28.927 1.00 91.00 333 LYS A N 1
ATOM 2678 C CA . LYS A 1 333 ? -1.228 -9.061 28.502 1.00 91.00 333 LYS A CA 1
ATOM 2679 C C . LYS A 1 333 ? -0.812 -9.712 27.179 1.00 91.00 333 LYS A C 1
ATOM 2681 O O . LYS A 1 333 ? -0.825 -10.935 27.084 1.00 91.00 333 LYS A O 1
ATOM 2686 N N . TYR A 1 334 ? -0.419 -8.921 26.178 1.00 88.38 334 TYR A N 1
ATOM 2687 C CA . TYR A 1 334 ? -0.188 -9.423 24.814 1.00 88.38 334 TYR A CA 1
ATOM 2688 C C . TYR A 1 334 ? 1.286 -9.616 24.427 1.00 88.38 334 TYR A C 1
ATOM 2690 O O . TYR A 1 334 ? 1.567 -10.221 23.393 1.00 88.38 334 TYR A O 1
ATOM 2698 N N . ARG A 1 335 ? 2.252 -9.173 25.248 1.00 86.31 335 ARG A N 1
ATOM 2699 C CA . ARG A 1 335 ? 3.693 -9.232 24.914 1.00 86.31 335 ARG A CA 1
ATOM 2700 C C . ARG A 1 335 ? 4.197 -10.617 24.488 1.00 86.31 335 ARG A C 1
ATOM 2702 O O . ARG A 1 335 ? 5.117 -10.685 23.686 1.00 86.31 335 ARG A O 1
ATOM 2709 N N . ASN A 1 336 ? 3.625 -11.698 25.022 1.00 86.56 336 ASN A N 1
ATOM 2710 C CA . ASN A 1 336 ? 4.069 -13.064 24.725 1.00 86.56 336 ASN A CA 1
ATOM 2711 C C . ASN A 1 336 ? 3.508 -13.595 23.395 1.00 86.56 336 ASN A C 1
ATOM 2713 O O . ASN A 1 336 ? 4.076 -14.521 22.828 1.00 86.56 336 ASN A O 1
ATOM 2717 N N . SER A 1 337 ? 2.416 -13.008 22.898 1.00 82.94 337 SER A N 1
ATOM 2718 C CA . SER A 1 337 ? 1.791 -13.369 21.618 1.00 82.94 337 SER A CA 1
ATOM 2719 C C . SER A 1 337 ? 2.329 -12.531 20.452 1.00 82.94 337 SER A C 1
ATOM 2721 O O . SER A 1 337 ? 2.127 -12.868 19.287 1.00 82.94 337 SER A O 1
ATOM 2723 N N . CYS A 1 338 ? 3.023 -11.431 20.752 1.00 80.50 338 CYS A N 1
ATOM 2724 C CA . CYS A 1 338 ? 3.635 -10.553 19.765 1.00 80.50 338 CYS A CA 1
ATOM 2725 C C . CYS A 1 338 ? 5.046 -11.012 19.384 1.00 80.50 338 CYS A C 1
ATOM 2727 O O . CYS A 1 338 ? 5.816 -11.530 20.188 1.00 80.50 338 CYS A O 1
ATOM 2729 N N . HIS A 1 339 ? 5.439 -10.718 18.148 1.00 82.44 339 HIS A N 1
ATOM 2730 C CA . HIS A 1 339 ? 6.810 -10.929 17.691 1.00 82.44 339 HIS A CA 1
ATOM 2731 C C . HIS A 1 339 ? 7.820 -10.080 18.478 1.00 82.44 339 HIS A C 1
ATOM 2733 O O . HIS A 1 339 ? 7.548 -8.921 18.794 1.00 82.44 339 HIS A O 1
ATOM 2739 N N . LEU A 1 340 ? 9.030 -10.605 18.690 1.00 83.69 340 LEU A N 1
ATOM 2740 C CA . LEU A 1 340 ? 10.087 -9.975 19.495 1.00 83.69 340 LEU A CA 1
ATOM 2741 C C . LEU A 1 340 ? 10.392 -8.524 19.090 1.00 83.69 340 LEU A C 1
ATOM 2743 O O . LEU A 1 340 ? 10.483 -7.648 19.947 1.00 83.69 340 LEU A O 1
ATOM 2747 N N . THR A 1 341 ? 10.483 -8.238 17.787 1.00 84.06 341 THR A N 1
ATOM 2748 C CA . THR A 1 341 ? 10.667 -6.862 17.286 1.00 84.06 341 THR A CA 1
ATOM 2749 C C . THR A 1 341 ? 9.539 -5.923 17.715 1.00 84.06 341 THR A C 1
ATOM 2751 O O . THR A 1 341 ? 9.811 -4.791 18.103 1.00 84.06 341 THR A O 1
ATOM 2754 N N . CYS A 1 342 ? 8.288 -6.392 17.687 1.00 84.06 342 CYS A N 1
ATOM 2755 C CA . CYS A 1 342 ? 7.128 -5.607 18.108 1.00 84.06 342 CYS A CA 1
ATOM 2756 C C . CYS A 1 342 ? 7.209 -5.296 19.608 1.00 84.06 342 CYS A C 1
ATOM 2758 O O . CYS A 1 342 ? 7.149 -4.134 20.006 1.00 84.06 342 CYS A O 1
ATOM 2760 N N . VAL A 1 343 ? 7.502 -6.312 20.425 1.00 85.69 343 VAL A N 1
ATOM 2761 C CA . VAL A 1 343 ? 7.714 -6.156 21.872 1.00 85.69 343 VAL A CA 1
ATOM 2762 C C . VAL A 1 343 ? 8.823 -5.144 22.171 1.00 85.69 343 VAL A C 1
ATOM 2764 O O . VAL A 1 343 ? 8.639 -4.263 23.008 1.00 85.69 343 VAL A O 1
ATOM 2767 N N . ARG A 1 344 ? 9.968 -5.241 21.483 1.00 87.00 344 ARG A N 1
ATOM 2768 C CA . ARG A 1 344 ? 11.108 -4.330 21.666 1.00 87.00 344 ARG A CA 1
ATOM 2769 C C . ARG A 1 344 ? 10.745 -2.882 21.338 1.00 87.00 344 ARG A C 1
ATOM 2771 O O . ARG A 1 344 ? 11.093 -1.986 22.100 1.00 87.00 344 ARG A O 1
ATOM 2778 N N . LEU A 1 345 ? 10.052 -2.654 20.223 1.00 86.19 345 LEU A N 1
ATOM 2779 C CA . LEU A 1 345 ? 9.666 -1.310 19.791 1.00 86.19 345 LEU A CA 1
ATOM 2780 C C . LEU A 1 345 ? 8.639 -0.677 20.737 1.00 86.19 345 LEU A C 1
ATOM 2782 O O . LEU A 1 345 ? 8.793 0.489 21.089 1.00 86.19 345 LEU A O 1
ATOM 2786 N N . ILE A 1 346 ? 7.643 -1.440 21.201 1.00 85.19 346 ILE A N 1
ATOM 2787 C CA . ILE A 1 346 ? 6.647 -0.928 22.156 1.00 85.19 346 ILE A CA 1
ATOM 2788 C C . ILE A 1 346 ? 7.293 -0.608 23.506 1.00 85.19 346 ILE A C 1
ATOM 2790 O O . ILE A 1 346 ? 6.996 0.438 24.073 1.00 85.19 346 ILE A O 1
ATOM 2794 N N . LYS A 1 347 ? 8.226 -1.438 24.000 1.00 85.94 347 LYS A N 1
ATOM 2795 C CA . LYS A 1 347 ? 8.996 -1.098 25.211 1.00 85.94 347 LYS A CA 1
ATOM 2796 C C . LYS A 1 347 ? 9.682 0.260 25.073 1.00 85.94 347 LYS A C 1
ATOM 2798 O O . LYS A 1 347 ? 9.532 1.099 25.950 1.00 85.94 347 LYS A O 1
ATOM 2803 N N . GLY A 1 348 ? 10.339 0.505 23.937 1.00 84.88 348 GLY A N 1
ATOM 2804 C CA . GLY A 1 348 ? 10.970 1.797 23.660 1.00 84.88 348 GLY A CA 1
ATOM 2805 C C . GLY A 1 348 ? 9.988 2.976 23.641 1.00 84.88 348 GLY A C 1
ATOM 2806 O O . GLY A 1 348 ? 10.349 4.069 24.061 1.00 84.88 348 GLY A O 1
ATOM 2807 N N . VAL A 1 349 ? 8.745 2.771 23.193 1.00 82.88 349 VAL A N 1
ATOM 2808 C CA . VAL A 1 349 ? 7.678 3.786 23.270 1.00 82.88 349 VAL A CA 1
ATOM 2809 C C . VAL A 1 349 ? 7.268 4.052 24.721 1.00 82.88 349 VAL A C 1
ATOM 2811 O O . VAL A 1 349 ? 7.128 5.206 25.118 1.00 82.88 349 VAL A O 1
ATOM 2814 N N . MET A 1 350 ? 7.103 2.999 25.522 1.00 80.25 350 MET A N 1
ATOM 2815 C CA . MET A 1 350 ? 6.706 3.117 26.928 1.00 80.25 350 MET A CA 1
ATOM 2816 C C . MET A 1 350 ? 7.798 3.761 27.790 1.00 80.25 350 MET A C 1
ATOM 2818 O O . MET A 1 350 ? 7.486 4.564 28.662 1.00 80.25 350 MET A O 1
ATOM 2822 N N . ASP A 1 351 ? 9.070 3.447 27.536 1.00 80.69 351 ASP A N 1
ATOM 2823 C CA . ASP A 1 351 ? 10.200 3.985 28.302 1.00 80.69 351 ASP A CA 1
ATOM 2824 C C . ASP A 1 351 ? 10.467 5.471 28.014 1.00 80.69 351 ASP A C 1
ATOM 2826 O O . ASP A 1 351 ? 10.946 6.172 28.896 1.00 80.69 351 ASP A O 1
ATOM 2830 N N . LYS A 1 352 ? 10.110 5.978 26.824 1.00 73.00 352 LYS A N 1
ATOM 2831 C CA . LYS A 1 352 ? 10.188 7.415 26.490 1.00 73.00 352 LYS A CA 1
ATOM 2832 C C . LYS A 1 352 ? 9.139 8.284 27.196 1.00 73.00 352 LYS A C 1
ATOM 2834 O O . LYS A 1 352 ? 9.266 9.501 27.161 1.00 73.00 352 LYS A O 1
ATOM 2839 N N . ASN A 1 353 ? 8.096 7.672 27.757 1.00 59.81 353 ASN A N 1
ATOM 2840 C CA . ASN A 1 353 ? 6.973 8.349 28.417 1.00 59.81 353 ASN A CA 1
ATOM 2841 C C . ASN A 1 353 ? 6.950 8.102 29.943 1.00 59.81 353 ASN A C 1
ATOM 2843 O O . ASN A 1 353 ? 5.920 8.312 30.584 1.00 59.81 353 ASN A O 1
ATOM 2847 N N . LYS A 1 354 ? 8.054 7.603 30.509 1.00 56.69 354 LYS A N 1
ATOM 2848 C CA . LYS A 1 354 ? 8.346 7.672 31.948 1.00 56.69 354 LYS A CA 1
ATOM 2849 C C . LYS A 1 354 ? 9.033 8.994 32.243 1.00 56.69 354 LYS A C 1
ATOM 2851 O O . LYS A 1 354 ? 8.766 9.529 33.338 1.00 56.69 354 LYS A O 1
#

InterPro domains:
  IPR001930 Peptidase M1, alanine aminopeptidase/leukotriene A4 hydrolase [PR00756] (6-21)
  IPR001930 Peptidase M1, alanine aminopeptidase/leukotriene A4 hydrolase [PR00756] (102-117)
  IPR001930 Peptidase M1, alanine aminopeptidase/leukotriene A4 hydrolase [PR00756] (121-133)
  IPR014782 Peptidase M1, membrane alanine aminopeptidase [PF01433] (95-132)
  IPR015211 Peptidase M1, leukotriene A4 hydrolase/aminopeptidase C-terminal [PF09127] (238-347)
  IPR015211 Peptidase M1, leukotriene A4 hydrolase/aminopeptidase C-terminal [SM01263] (207-350)
  IPR016024 Armadillo-type fold [SSF48371] (209-350)
  IPR027268 Peptidase M4/M1, CTD superfamily [G3DSA:1.10.390.10] (129-205)
  IPR034015 Aminopeptidase, leukotriene A4 hydrolase-like [PTHR45726] (129-351)
  IPR038502 Peptidase M1, LTA-4 hydrolase/aminopeptidase, C-terminal domain superfamily [G3DSA:1.25.40.320] (209-351)

Organism: Fusarium redolens (NCBI:txid48865)